Protein AF-0000000075211011 (afdb_homodimer)

Secondary structure (DSSP, 8-state):
----PPEEEEE-SSSPPPHHHHHHHHHHHHHHHHHTTB-TTT--SSEEEES-HHHHHHHHHT--B-TTSPBP-EEEHHHHHHHHHHHHHHHHHHHHHH-/----PPEEEEE-SSSPPPHHHHHHHHHHHHHHHHHTTB-TTT--SSEEEES-HHHHHHHHTT--B-TTSPBP-EEEHHHHHHHHHHHHHHHHHHHHHH-

Structure (mmCIF, N/CA/C/O backbone):
data_AF-0000000075211011-model_v1
#
loop_
_entity.id
_entity.type
_entity.pdbx_description
1 polymer Lef-6
#
loop_
_atom_site.group_PDB
_atom_site.id
_atom_site.type_symbol
_atom_site.label_atom_id
_atom_site.label_alt_id
_atom_site.label_comp_id
_atom_site.label_asym_id
_atom_site.label_entity_id
_atom_site.label_seq_id
_atom_site.pdbx_PDB_ins_code
_atom_site.Cartn_x
_atom_site.Cartn_y
_atom_site.Cartn_z
_atom_site.occupancy
_atom_site.B_iso_or_equiv
_atom_site.auth_seq_id
_atom_site.auth_comp_id
_atom_site.auth_asym_id
_atom_site.auth_atom_id
_atom_site.pdbx_PDB_model_num
ATOM 1 N N . MET A 1 1 ? 10.422 -18.203 -32.219 1 42.47 1 MET A N 1
ATOM 2 C CA . MET A 1 1 ? 10.633 -17.562 -30.938 1 42.47 1 MET A CA 1
ATOM 3 C C . MET A 1 1 ? 9.875 -18.297 -29.844 1 42.47 1 MET A C 1
ATOM 5 O O . MET A 1 1 ? 8.656 -18.469 -29.922 1 42.47 1 MET A O 1
ATOM 9 N N . SER A 1 2 ? 10.414 -19.266 -29.156 1 44.16 2 SER A N 1
ATOM 10 C CA . SER A 1 2 ? 9.766 -20.141 -28.203 1 44.16 2 SER A CA 1
ATOM 11 C C . SER A 1 2 ? 8.867 -19.359 -27.25 1 44.16 2 SER A C 1
ATOM 13 O O . SER A 1 2 ? 9.32 -18.391 -26.625 1 44.16 2 SER A O 1
ATOM 15 N N . SER A 1 3 ? 7.668 -19.25 -27.422 1 52.59 3 SER A N 1
ATOM 16 C CA . SER A 1 3 ? 6.688 -18.578 -26.578 1 52.59 3 SER A CA 1
ATOM 17 C C . SER A 1 3 ? 6.887 -18.922 -25.109 1 52.59 3 SER A C 1
ATOM 19 O O . SER A 1 3 ? 6.621 -20.047 -24.688 1 52.59 3 SER A O 1
ATOM 21 N N . LYS A 1 4 ? 7.98 -18.391 -24.453 1 66.81 4 LYS A N 1
ATOM 22 C CA . LYS A 1 4 ? 8.297 -18.781 -23.094 1 66.81 4 LYS A CA 1
ATOM 23 C C . LYS A 1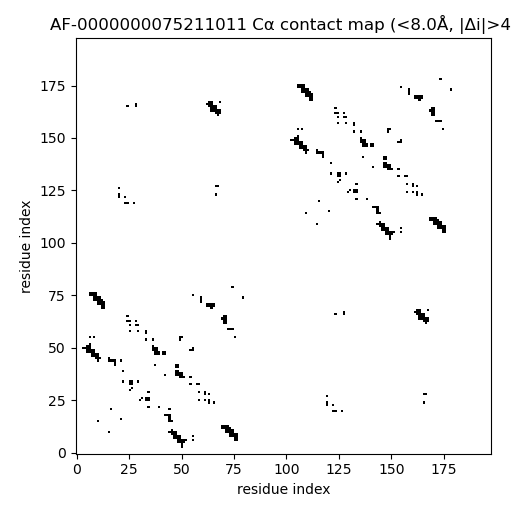 4 ? 7.055 -18.703 -22.203 1 66.81 4 LYS A C 1
ATOM 25 O O . LYS A 1 4 ? 6.34 -17.703 -22.203 1 66.81 4 LYS A O 1
ATOM 30 N N . LYS A 1 5 ? 6.609 -19.844 -21.734 1 88.31 5 LYS A N 1
ATOM 31 C CA . LYS A 1 5 ? 5.453 -20.016 -20.859 1 88.31 5 LYS A CA 1
ATOM 32 C C . LYS A 1 5 ? 5.547 -19.109 -19.641 1 88.31 5 LYS A C 1
ATOM 34 O O . LYS A 1 5 ? 6.598 -19.031 -19 1 88.31 5 LYS A O 1
ATOM 39 N N . LEU A 1 6 ? 4.566 -18.25 -19.469 1 95 6 LEU A N 1
ATOM 40 C CA . LEU A 1 6 ? 4.496 -17.375 -18.312 1 95 6 LEU A CA 1
ATOM 41 C C . LEU A 1 6 ? 4.312 -18.172 -17.031 1 95 6 LEU A C 1
ATOM 43 O O . LEU A 1 6 ? 3.684 -19.234 -17.047 1 95 6 LEU A O 1
ATOM 47 N N . VAL A 1 7 ? 4.898 -17.703 -16.016 1 96.81 7 VAL A N 1
ATOM 48 C CA . VAL A 1 7 ? 4.77 -18.312 -14.695 1 96.81 7 VAL A CA 1
ATOM 49 C C . VAL A 1 7 ? 3.553 -17.734 -13.977 1 96.81 7 VAL A C 1
ATOM 51 O O . VAL A 1 7 ? 3.361 -16.516 -13.961 1 96.81 7 VAL A O 1
ATOM 54 N N . LYS A 1 8 ? 2.787 -18.656 -13.406 1 97.31 8 LYS A N 1
ATOM 55 C CA . LYS A 1 8 ? 1.62 -18.219 -12.648 1 97.31 8 LYS A CA 1
ATOM 56 C C . LYS A 1 8 ? 1.968 -18 -11.18 1 97.31 8 LYS A C 1
ATOM 58 O O . LYS A 1 8 ? 2.516 -18.891 -10.523 1 97.31 8 LYS A O 1
ATOM 63 N N . LEU A 1 9 ? 1.666 -16.828 -10.75 1 97.75 9 LEU A N 1
ATOM 64 C CA . LEU A 1 9 ? 1.758 -16.5 -9.336 1 97.75 9 LEU A CA 1
ATOM 65 C C . LEU A 1 9 ? 0.371 -16.312 -8.734 1 97.75 9 LEU A C 1
ATOM 67 O O . LEU A 1 9 ? -0.282 -15.289 -8.977 1 97.75 9 LEU A O 1
ATOM 71 N N . HIS A 1 10 ? -0.004 -17.234 -7.941 1 97.56 10 HIS A N 1
ATOM 72 C CA . HIS A 1 10 ? -1.323 -17.188 -7.32 1 97.56 10 HIS A CA 1
ATOM 73 C C . HIS A 1 10 ? -1.335 -16.25 -6.117 1 97.56 10 HIS A C 1
ATOM 75 O O . HIS A 1 10 ? -0.438 -16.312 -5.273 1 97.56 10 HIS A O 1
ATOM 81 N N . ASN A 1 11 ? -2.305 -15.383 -6.117 1 97.5 11 ASN A N 1
ATOM 82 C CA . ASN A 1 11 ?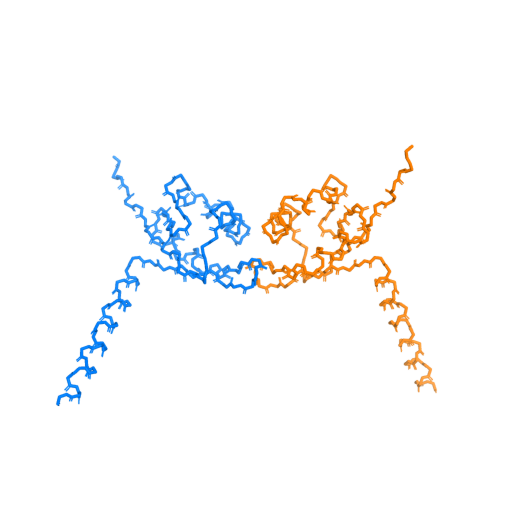 -2.514 -14.492 -4.977 1 97.5 11 ASN A CA 1
ATOM 83 C C . ASN A 1 11 ? -3.439 -15.125 -3.941 1 97.5 11 ASN A C 1
ATOM 85 O O . ASN A 1 11 ? -4.656 -15.172 -4.137 1 97.5 11 ASN A O 1
ATOM 89 N N . LEU A 1 12 ? -2.865 -15.516 -2.85 1 96.25 12 LEU A N 1
ATOM 90 C CA . LEU A 1 12 ? -3.607 -16.188 -1.791 1 96.25 12 LEU A CA 1
ATOM 91 C C . LEU A 1 12 ? -3.758 -15.289 -0.57 1 96.25 12 LEU A C 1
ATOM 93 O O . LEU A 1 12 ? -3.809 -15.773 0.562 1 96.25 12 LEU A O 1
ATOM 97 N N . SER A 1 13 ? -3.762 -14.047 -0.812 1 96.19 13 SER A N 1
ATOM 98 C CA . SER A 1 13 ? -3.859 -13.062 0.262 1 96.19 13 SER A CA 1
ATOM 99 C C . SER A 1 13 ? -5.207 -13.148 0.967 1 96.19 13 SER A C 1
ATOM 101 O O . SER A 1 13 ? -6.117 -13.844 0.505 1 96.19 13 SER A O 1
ATOM 103 N N . TYR A 1 14 ? -5.281 -12.398 2.051 1 95.25 14 TYR A N 1
ATOM 104 C CA . TYR A 1 14 ? -6.453 -12.398 2.92 1 95.25 14 TYR A CA 1
ATOM 105 C C . TYR A 1 14 ? -7.707 -12.016 2.145 1 95.25 14 TYR A C 1
ATOM 107 O O . TYR A 1 14 ? -8.789 -12.539 2.414 1 95.25 14 TYR A O 1
ATOM 115 N N . LYS A 1 15 ? -7.602 -11.125 1.229 1 95.56 15 LYS A N 1
ATOM 116 C CA . LYS A 1 15 ? -8.68 -10.758 0.318 1 95.56 15 LYS A CA 1
ATOM 117 C C . LYS A 1 15 ? -8.141 -10.422 -1.069 1 95.56 15 LYS A C 1
ATOM 119 O O . LYS A 1 15 ? -6.926 -10.359 -1.269 1 95.56 15 LYS A O 1
ATOM 124 N N . LEU A 1 16 ? -9.141 -10.344 -1.94 1 95.44 16 LEU A N 1
ATOM 125 C CA . LEU A 1 16 ? -8.758 -9.969 -3.297 1 95.44 16 LEU A CA 1
ATOM 126 C C . LEU A 1 16 ? -8.703 -8.453 -3.449 1 95.44 16 LEU A C 1
ATOM 128 O O . LEU A 1 16 ? -9.727 -7.773 -3.299 1 95.44 16 LEU A O 1
ATOM 132 N N . TYR A 1 17 ? -7.543 -7.98 -3.764 1 97.94 17 TYR A N 1
ATOM 133 C CA . TYR A 1 17 ? -7.332 -6.555 -3.98 1 97.94 17 TYR A CA 1
ATOM 134 C C . TYR A 1 17 ? -7.402 -6.211 -5.465 1 97.94 17 TYR A C 1
ATOM 136 O O . TYR A 1 17 ? -7.137 -7.062 -6.316 1 97.94 17 TYR A O 1
ATOM 144 N N . PRO A 1 18 ? -7.832 -4.961 -5.781 1 98.38 18 PRO A N 1
ATOM 145 C CA . PRO A 1 18 ? -7.793 -4.574 -7.191 1 98.38 18 PRO A CA 1
ATOM 146 C C . PRO A 1 18 ? -6.41 -4.754 -7.816 1 98.38 18 PRO A C 1
ATOM 148 O O . PRO A 1 18 ? -5.398 -4.484 -7.168 1 98.38 18 PRO A O 1
ATOM 151 N N . LEU A 1 19 ? -6.434 -5.125 -9.055 1 98.75 19 LEU A N 1
ATOM 152 C CA . LEU A 1 19 ? -5.176 -5.414 -9.734 1 98.75 19 LEU A CA 1
ATOM 153 C C . LEU A 1 19 ? -4.297 -4.172 -9.805 1 98.75 19 LEU A C 1
ATOM 155 O O . LEU A 1 19 ? -3.074 -4.262 -9.672 1 98.75 19 LEU A O 1
ATOM 159 N N . TRP A 1 20 ? -4.914 -2.996 -10.016 1 98.56 20 TRP A N 1
ATOM 160 C CA . TRP A 1 20 ? -4.141 -1.767 -10.133 1 98.56 20 TRP A CA 1
ATOM 161 C C . TRP A 1 20 ? -3.373 -1.475 -8.852 1 98.56 20 TRP A C 1
ATOM 163 O O . TRP A 1 20 ? -2.256 -0.955 -8.891 1 98.56 20 TRP A O 1
ATOM 173 N N . LEU A 1 21 ? -3.992 -1.786 -7.723 1 98.81 21 LEU A N 1
ATOM 174 C CA . LEU A 1 21 ? -3.312 -1.573 -6.449 1 98.81 21 LEU A CA 1
ATOM 175 C C . LEU A 1 21 ? -2.092 -2.479 -6.324 1 98.81 21 LEU A C 1
ATOM 177 O O . LEU A 1 21 ? -0.997 -2.01 -6.004 1 98.81 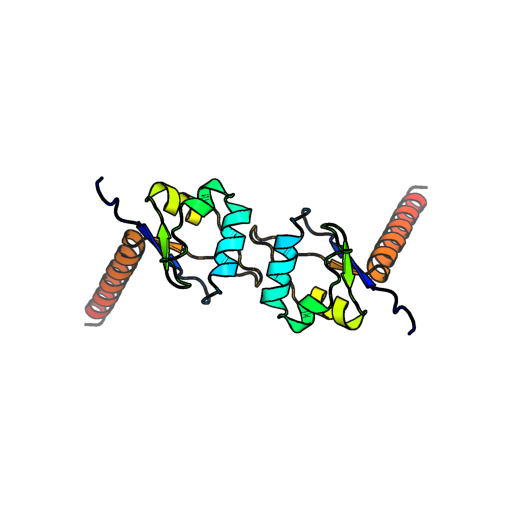21 LEU A O 1
ATOM 181 N N . THR A 1 22 ? -2.277 -3.742 -6.59 1 98.81 22 THR A N 1
ATOM 182 C CA . THR A 1 22 ? -1.163 -4.684 -6.547 1 98.81 22 THR A CA 1
ATOM 183 C C . THR A 1 22 ? -0.04 -4.23 -7.477 1 98.81 22 THR A C 1
ATOM 185 O O . THR A 1 22 ? 1.136 -4.289 -7.109 1 98.81 22 THR A O 1
ATOM 188 N N . LYS A 1 23 ? -0.411 -3.762 -8.656 1 98.88 23 LYS A N 1
ATOM 189 C CA . LYS A 1 23 ? 0.574 -3.256 -9.609 1 98.88 23 LYS A CA 1
ATOM 190 C C . LYS A 1 23 ? 1.368 -2.096 -9.016 1 98.88 23 LYS A C 1
ATOM 192 O O . LYS A 1 23 ? 2.598 -2.074 -9.094 1 98.88 23 LYS A O 1
ATOM 197 N N . ASP A 1 24 ? 0.709 -1.19 -8.438 1 98.75 24 ASP A N 1
ATOM 198 C CA . ASP A 1 24 ? 1.358 -0.014 -7.863 1 98.75 24 ASP A CA 1
ATOM 199 C C . ASP A 1 24 ? 2.295 -0.403 -6.723 1 98.75 24 ASP A C 1
ATOM 201 O O . ASP A 1 24 ? 3.373 0.176 -6.574 1 98.75 24 ASP A O 1
ATOM 205 N N . LEU A 1 25 ? 1.867 -1.365 -5.941 1 98.81 25 LEU A N 1
ATOM 206 C CA . LEU A 1 25 ? 2.697 -1.815 -4.832 1 98.81 25 LEU A CA 1
ATOM 207 C C . LEU A 1 25 ? 3.932 -2.553 -5.336 1 98.81 25 LEU A C 1
ATOM 209 O O . LEU A 1 25 ? 5.035 -2.348 -4.828 1 98.81 25 LEU A O 1
ATOM 213 N N . VAL A 1 26 ? 3.791 -3.369 -6.363 1 98.88 26 VAL A N 1
ATOM 214 C CA . VAL A 1 26 ? 4.922 -4.043 -6.992 1 98.88 26 VAL A CA 1
ATOM 215 C C . VAL A 1 26 ? 5.863 -3.012 -7.609 1 98.88 26 VAL A C 1
ATOM 217 O O . VAL A 1 26 ? 7.086 -3.131 -7.496 1 98.88 26 VAL A O 1
ATOM 220 N N . LEU A 1 27 ? 5.285 -2.043 -8.25 1 98.88 27 LEU A N 1
ATOM 221 C CA . LEU A 1 27 ? 6.078 -0.979 -8.859 1 98.88 27 LEU A CA 1
ATOM 222 C C . LEU A 1 27 ? 6.93 -0.267 -7.812 1 98.88 27 LEU A C 1
ATOM 224 O O . LEU A 1 27 ? 8.125 -0.056 -8.023 1 98.88 27 LEU A O 1
ATOM 228 N N . TYR A 1 28 ? 6.371 0.048 -6.719 1 98.81 28 TYR A N 1
ATOM 229 C CA . TYR A 1 28 ? 7.094 0.769 -5.68 1 98.81 28 TYR A CA 1
ATOM 230 C C . TYR A 1 28 ? 8.156 -0.119 -5.039 1 98.81 28 TYR A C 1
ATOM 232 O O . TYR A 1 28 ? 9.312 0.292 -4.891 1 98.81 28 TYR A O 1
ATOM 240 N N . MET A 1 29 ? 7.746 -1.345 -4.656 1 98.81 29 MET A N 1
ATOM 241 C CA . MET A 1 29 ? 8.617 -2.23 -3.885 1 98.81 29 MET A CA 1
ATOM 242 C C . MET A 1 29 ? 9.711 -2.818 -4.766 1 98.81 29 MET A C 1
ATOM 244 O O . MET A 1 29 ? 10.844 -3.012 -4.312 1 98.81 29 MET A O 1
ATOM 248 N N . GLY A 1 30 ? 9.383 -3.098 -6.02 1 98.75 30 GLY A N 1
ATOM 249 C CA . GLY A 1 30 ? 10.281 -3.861 -6.871 1 98.75 30 GLY A CA 1
ATOM 250 C C . GLY A 1 30 ? 10.906 -3.029 -7.973 1 98.75 30 GLY A C 1
ATOM 251 O O . GLY A 1 30 ? 11.844 -3.477 -8.641 1 98.75 30 GLY A O 1
ATOM 252 N N . GLY A 1 31 ? 10.289 -1.83 -8.242 1 98.56 31 GLY A N 1
ATOM 253 C CA . GLY A 1 31 ? 10.773 -0.981 -9.312 1 98.56 31 GLY A CA 1
ATOM 254 C C . GLY A 1 31 ? 10.164 -1.307 -10.656 1 98.56 31 GLY A C 1
ATOM 255 O O . GLY A 1 31 ? 9.484 -2.324 -10.805 1 98.56 31 GLY A O 1
ATOM 256 N N . VAL A 1 32 ? 10.453 -0.416 -11.578 1 98.62 32 VAL A N 1
ATOM 257 C CA . VAL A 1 32 ? 9.859 -0.486 -12.914 1 98.62 32 VAL A CA 1
ATOM 258 C C . VAL A 1 32 ? 10.32 -1.764 -13.617 1 98.62 32 VAL A C 1
ATOM 260 O O . VAL A 1 32 ? 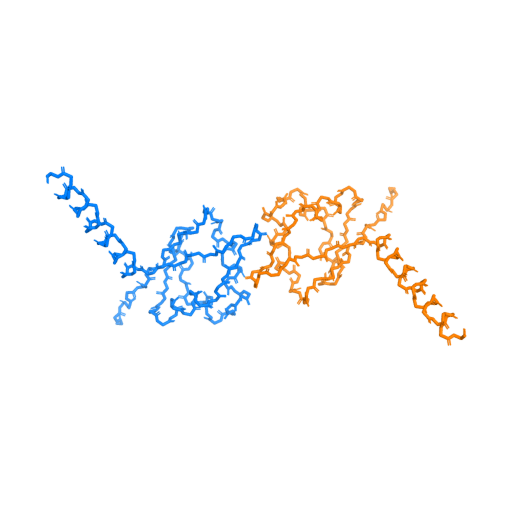9.523 -2.438 -14.273 1 98.62 32 VAL A O 1
ATOM 263 N N . LYS A 1 33 ? 11.555 -2.158 -13.477 1 98.62 33 LYS A N 1
ATOM 264 C CA . LYS A 1 33 ? 12.109 -3.311 -14.18 1 98.62 33 LYS A CA 1
ATOM 265 C C . LYS A 1 33 ? 11.391 -4.598 -13.773 1 98.62 33 LYS A C 1
ATOM 267 O O . LYS A 1 33 ? 10.992 -5.387 -14.633 1 98.62 33 LYS A O 1
ATOM 272 N N . LEU A 1 34 ? 11.219 -4.758 -12.523 1 98.81 34 LEU A N 1
ATOM 273 C CA . LEU A 1 34 ? 10.523 -5.953 -12.055 1 98.81 34 LEU A CA 1
ATOM 274 C C . LEU A 1 34 ? 9.039 -5.887 -12.391 1 98.81 34 LEU A C 1
ATOM 276 O O . LEU A 1 34 ? 8.445 -6.895 -12.789 1 98.81 34 LEU A O 1
ATOM 280 N N . CYS A 1 35 ? 8.445 -4.77 -12.25 1 98.88 35 CYS A N 1
ATOM 281 C CA . CYS A 1 35 ? 7.031 -4.574 -12.562 1 98.88 35 CYS A CA 1
ATOM 282 C C . CYS A 1 35 ? 6.738 -4.934 -14.016 1 98.88 35 CYS A C 1
ATOM 284 O O . CYS A 1 35 ? 5.691 -5.512 -14.312 1 98.88 35 CYS A O 1
ATOM 286 N N . ASP A 1 36 ? 7.672 -4.699 -14.82 1 98.75 36 ASP A N 1
ATOM 287 C CA . ASP A 1 36 ? 7.496 -4.93 -16.25 1 98.75 36 ASP A CA 1
ATOM 288 C C . ASP A 1 36 ? 7.59 -6.418 -16.578 1 98.75 36 ASP A C 1
ATOM 290 O O . ASP A 1 36 ? 7.293 -6.828 -17.703 1 98.75 36 ASP A O 1
ATOM 294 N N . LYS A 1 37 ? 8.023 -7.184 -15.672 1 98.69 37 LYS A N 1
ATOM 295 C CA . LYS A 1 37 ? 8.117 -8.625 -15.883 1 98.69 37 LYS A CA 1
ATOM 296 C C . LYS A 1 37 ? 6.762 -9.305 -15.672 1 98.69 37 LYS A C 1
ATOM 298 O O . LYS A 1 37 ? 6.625 -10.508 -15.906 1 98.69 37 LYS A O 1
ATOM 303 N N . VAL A 1 38 ? 5.82 -8.555 -15.297 1 98.75 38 VAL A N 1
ATOM 304 C CA . VAL A 1 38 ? 4.465 -9.07 -15.141 1 98.75 38 VAL A CA 1
ATOM 305 C C . VAL A 1 38 ? 3.621 -8.688 -16.359 1 98.75 38 VAL A C 1
ATOM 307 O O . VAL A 1 38 ? 3.637 -7.531 -16.781 1 98.75 38 VAL A O 1
ATOM 310 N N . ASP A 1 39 ? 2.967 -9.633 -16.906 1 98.69 39 ASP A N 1
ATOM 311 C CA . ASP A 1 39 ? 1.975 -9.344 -17.938 1 98.69 39 ASP A CA 1
ATOM 312 C C . ASP A 1 39 ? 0.654 -8.891 -17.312 1 98.69 39 ASP A C 1
ATOM 314 O O . ASP A 1 39 ? -0.234 -9.703 -17.062 1 98.69 39 ASP A O 1
ATOM 318 N N . TRP A 1 40 ? 0.498 -7.66 -17.234 1 98.62 40 TRP A N 1
ATOM 319 C CA . TRP A 1 40 ? -0.641 -7.102 -16.5 1 98.62 40 TRP A CA 1
ATOM 320 C C . TRP A 1 40 ? -1.921 -7.234 -17.328 1 98.62 40 TRP A C 1
ATOM 322 O O . TRP A 1 40 ? -3.023 -7.145 -16.781 1 98.62 40 TRP A O 1
ATOM 332 N N . HIS A 1 41 ? -1.811 -7.391 -18.547 1 98.38 41 HIS A N 1
ATOM 333 C CA . HIS A 1 41 ? -2.992 -7.566 -19.391 1 98.38 41 HIS A CA 1
ATOM 334 C C . HIS A 1 41 ? -3.613 -8.945 -19.172 1 98.38 41 HIS A C 1
ATOM 336 O O . HIS A 1 41 ? -4.836 -9.094 -19.25 1 98.38 41 HIS A O 1
ATOM 342 N N . LYS A 1 42 ? -2.783 -9.844 -18.891 1 98.06 42 LYS A N 1
ATOM 343 C CA . LYS A 1 42 ? -3.248 -11.219 -18.688 1 98.06 42 LYS A CA 1
ATOM 344 C C . LYS A 1 42 ? -3.57 -11.477 -17.219 1 98.06 42 LYS A C 1
ATOM 346 O O . LYS A 1 42 ? -4.34 -12.391 -16.906 1 98.06 42 LYS A O 1
ATOM 351 N N . SER A 1 43 ? -2.98 -10.688 -16.406 1 98.56 43 SER A N 1
ATOM 352 C CA . SER A 1 43 ? -3.094 -10.922 -14.969 1 98.56 43 SER A CA 1
ATOM 353 C C . SER A 1 43 ? -4.453 -10.477 -14.445 1 98.56 43 SER A C 1
ATOM 355 O O . SER A 1 43 ? -5.129 -9.656 -15.07 1 98.56 43 SER A O 1
ATOM 357 N N . THR A 1 44 ? -4.84 -11.133 -13.328 1 98.38 44 THR A N 1
ATOM 358 C CA . THR A 1 44 ? -6.043 -10.805 -12.57 1 98.38 44 THR A CA 1
ATOM 359 C C . THR A 1 44 ? -5.711 -10.602 -11.094 1 98.38 44 THR A C 1
ATOM 361 O O . THR A 1 44 ? -4.555 -10.711 -10.695 1 98.38 44 THR A O 1
ATOM 364 N N . ARG A 1 45 ? -6.727 -10.242 -10.336 1 97.88 45 ARG A N 1
ATOM 365 C CA . ARG A 1 45 ? -6.543 -10.094 -8.891 1 97.88 45 ARG A CA 1
ATOM 366 C C . ARG A 1 45 ? -6.137 -11.414 -8.258 1 97.88 45 ARG A C 1
ATOM 368 O O . ARG A 1 45 ? -5.477 -11.43 -7.215 1 97.88 45 ARG A O 1
ATOM 375 N N . ARG A 1 46 ? -6.383 -12.539 -8.875 1 97.62 46 ARG A N 1
ATOM 376 C CA . ARG A 1 46 ? -6.184 -13.867 -8.297 1 97.62 46 ARG A CA 1
ATOM 377 C C . ARG A 1 46 ? -4.852 -14.461 -8.734 1 97.62 46 ARG A C 1
ATOM 379 O O . ARG A 1 46 ? -4.305 -15.336 -8.062 1 97.62 46 ARG A O 1
ATOM 386 N N . CYS A 1 47 ? -4.434 -13.953 -9.906 1 98.19 47 CYS A N 1
ATOM 387 C CA . CYS A 1 47 ? -3.258 -14.602 -10.477 1 98.19 47 CYS A CA 1
ATOM 388 C C . CYS A 1 47 ? -2.453 -13.617 -11.32 1 98.19 47 CYS A C 1
ATOM 390 O O . CYS A 1 47 ? -2.99 -13 -12.242 1 98.19 47 CYS A O 1
ATOM 392 N N . LEU A 1 48 ? -1.218 -13.484 -10.992 1 98.56 48 LEU A N 1
ATOM 393 C CA . LEU A 1 48 ? -0.28 -12.734 -11.82 1 98.56 48 LEU A CA 1
ATOM 394 C C . LEU A 1 48 ? 0.44 -13.656 -12.797 1 98.56 48 LEU A C 1
ATOM 396 O O . LEU A 1 48 ? 0.786 -14.789 -12.445 1 98.56 48 LEU A O 1
ATOM 400 N N . TYR A 1 49 ? 0.678 -13.219 -13.961 1 98.56 49 TYR A N 1
ATOM 401 C CA . TYR A 1 49 ? 1.468 -13.914 -14.969 1 98.56 49 TYR A CA 1
ATOM 402 C C . TYR A 1 49 ? 2.828 -13.25 -15.156 1 98.56 49 TYR A C 1
ATOM 404 O O . TYR A 1 49 ? 2.912 -12.109 -15.609 1 98.56 49 TYR A O 1
ATOM 412 N N . VAL A 1 50 ? 3.836 -14.008 -14.891 1 98.62 50 VAL A N 1
ATOM 413 C CA . VAL A 1 50 ? 5.18 -13.453 -14.773 1 98.62 50 VAL A CA 1
ATOM 414 C C . VAL A 1 50 ? 6.105 -14.117 -15.789 1 98.62 50 VAL A C 1
ATOM 416 O O . VAL A 1 50 ? 5.949 -15.305 -16.094 1 98.62 50 VAL A O 1
ATOM 419 N N . LYS A 1 51 ? 7.031 -13.43 -16.234 1 97.94 51 LYS A N 1
ATOM 420 C CA . LYS A 1 51 ? 7.852 -13.82 -17.375 1 97.94 51 LYS A CA 1
ATOM 421 C C . LYS A 1 51 ? 8.711 -15.039 -17.047 1 97.94 51 LYS A C 1
ATOM 423 O O . LYS A 1 51 ? 9.023 -15.844 -17.922 1 97.94 51 LYS A O 1
ATOM 428 N N . SER A 1 52 ? 9.203 -15.148 -15.812 1 97.06 52 SER A N 1
ATOM 429 C CA . SER A 1 52 ? 10.078 -16.266 -15.438 1 97.06 52 SER A CA 1
ATOM 430 C C . SER A 1 52 ? 9.906 -16.625 -13.969 1 97.06 52 SER A C 1
ATOM 432 O O . SER A 1 52 ? 9.359 -15.844 -13.188 1 97.06 52 SER A O 1
ATOM 434 N N . MET A 1 53 ? 10.445 -17.797 -13.648 1 96.12 53 MET A N 1
ATOM 435 C CA . MET A 1 53 ? 10.43 -18.25 -12.258 1 96.12 53 MET A CA 1
ATOM 436 C C . MET A 1 53 ? 11.281 -17.328 -11.383 1 96.12 53 MET A C 1
ATOM 438 O O . MET A 1 53 ? 10.914 -17.047 -10.242 1 96.12 53 MET A O 1
ATOM 442 N N . ALA A 1 54 ? 12.367 -16.891 -11.914 1 97.38 54 ALA A N 1
ATOM 443 C CA . ALA A 1 54 ? 13.234 -15.977 -11.172 1 97.38 54 ALA A CA 1
ATOM 444 C C . ALA A 1 54 ? 12.508 -14.672 -10.836 1 97.38 54 ALA A C 1
ATOM 446 O O . ALA A 1 54 ? 12.617 -14.164 -9.719 1 97.38 54 ALA A O 1
ATOM 447 N N . ASP A 1 55 ? 11.812 -14.133 -11.797 1 98.12 55 ASP A N 1
ATOM 448 C CA . ASP A 1 55 ? 11.047 -12.914 -11.57 1 98.12 55 ASP A CA 1
ATOM 449 C C . ASP A 1 55 ? 9.922 -13.148 -10.562 1 98.12 55 ASP A C 1
ATOM 451 O O . ASP A 1 55 ? 9.656 -12.297 -9.711 1 98.12 55 ASP A O 1
ATOM 455 N N . ALA A 1 56 ? 9.289 -14.266 -10.656 1 98.25 56 ALA A N 1
ATOM 456 C CA . ALA A 1 56 ? 8.234 -14.617 -9.711 1 98.25 56 ALA A CA 1
ATOM 457 C C . ALA A 1 56 ? 8.766 -14.648 -8.281 1 98.25 56 ALA A C 1
ATOM 459 O O . ALA A 1 56 ? 8.148 -14.102 -7.367 1 98.25 56 ALA A O 1
ATOM 460 N N . GLU A 1 57 ? 9.867 -15.273 -8.141 1 97.69 57 GLU A N 1
ATOM 461 C CA . GLU A 1 57 ? 10.484 -15.367 -6.816 1 97.69 57 GLU A CA 1
ATOM 462 C C . GLU A 1 57 ? 10.844 -13.984 -6.281 1 97.69 57 GLU A C 1
ATOM 464 O O . GLU A 1 57 ? 10.688 -13.711 -5.09 1 97.69 57 GLU A O 1
ATOM 469 N N . LYS A 1 58 ? 11.328 -13.156 -7.121 1 98.56 58 LYS A N 1
ATOM 470 C CA . LYS A 1 58 ? 11.641 -11.789 -6.707 1 98.56 58 LYS A CA 1
ATOM 471 C C . LYS A 1 58 ? 10.391 -11.07 -6.203 1 98.56 58 LYS A C 1
ATOM 473 O O . LYS A 1 58 ? 10.453 -10.32 -5.227 1 98.56 58 LYS A O 1
ATOM 478 N N . ILE A 1 59 ? 9.281 -11.258 -6.887 1 98.75 59 ILE A N 1
ATOM 479 C CA . ILE A 1 59 ? 8.031 -10.617 -6.473 1 98.75 59 ILE A CA 1
ATOM 480 C C . ILE A 1 59 ? 7.613 -11.148 -5.105 1 98.75 59 ILE A C 1
ATOM 482 O O . ILE A 1 59 ? 7.195 -10.383 -4.238 1 98.75 59 ILE A O 1
ATOM 486 N N . ILE A 1 60 ? 7.734 -12.438 -4.895 1 98.38 60 ILE A N 1
ATOM 487 C CA . ILE A 1 60 ? 7.406 -13.047 -3.609 1 98.38 60 ILE A CA 1
ATOM 488 C C . ILE A 1 60 ? 8.289 -12.453 -2.516 1 98.38 60 ILE A C 1
ATOM 490 O O . ILE A 1 60 ? 7.801 -12.117 -1.432 1 98.38 60 ILE A O 1
ATOM 494 N N . ASP A 1 61 ? 9.492 -12.219 -2.852 1 98.44 61 ASP A N 1
ATOM 495 C CA . ASP A 1 61 ? 10.492 -11.773 -1.884 1 98.44 61 ASP A CA 1
ATOM 496 C C . ASP A 1 61 ? 10.305 -10.297 -1.542 1 98.44 61 ASP A C 1
ATOM 498 O O . ASP A 1 61 ? 10.938 -9.789 -0.616 1 98.44 61 ASP A O 1
ATOM 502 N N . LEU A 1 62 ? 9.461 -9.641 -2.312 1 98.62 62 LEU A N 1
ATOM 503 C CA . LEU A 1 62 ? 9.211 -8.242 -1.995 1 98.62 62 LEU A CA 1
ATOM 504 C C . LEU A 1 62 ? 8.539 -8.102 -0.63 1 98.62 62 LEU A C 1
ATOM 506 O O . LEU A 1 62 ? 8.609 -7.043 -0.003 1 98.62 62 LEU A O 1
ATOM 510 N N . ASN A 1 63 ? 7.781 -9.133 -0.224 1 98.38 63 ASN A N 1
ATOM 511 C CA . ASN A 1 63 ? 7.059 -9.102 1.042 1 98.38 63 ASN A CA 1
ATOM 512 C C . ASN A 1 63 ? 6.148 -7.879 1.137 1 98.38 63 ASN A C 1
ATOM 514 O O . ASN A 1 63 ? 6.211 -7.125 2.111 1 98.38 63 ASN A O 1
ATOM 518 N N . ILE A 1 64 ? 5.305 -7.75 0.193 1 98.69 64 ILE A N 1
ATOM 519 C CA . ILE A 1 64 ? 4.426 -6.594 0.061 1 98.69 64 ILE A CA 1
ATOM 520 C C . ILE A 1 64 ? 3.342 -6.645 1.135 1 98.69 64 ILE A C 1
ATOM 522 O O . ILE A 1 64 ? 2.754 -7.699 1.383 1 98.69 64 ILE A O 1
ATOM 526 N N . THR A 1 65 ? 3.109 -5.504 1.744 1 98.75 65 THR A N 1
ATOM 527 C CA . THR A 1 65 ? 1.961 -5.309 2.623 1 98.75 65 THR A CA 1
ATOM 528 C C . THR A 1 65 ? 0.907 -4.434 1.952 1 98.75 65 THR A C 1
ATOM 530 O O . THR A 1 65 ? 1.229 -3.381 1.397 1 98.75 65 THR A O 1
ATOM 533 N N . TYR A 1 66 ? -0.304 -4.891 1.953 1 98.69 66 TYR A N 1
ATOM 534 C CA . TYR A 1 66 ? -1.398 -4.055 1.467 1 98.69 66 TYR A CA 1
ATOM 535 C C . TYR A 1 66 ? -1.737 -2.961 2.471 1 98.69 66 TYR A C 1
ATOM 537 O O . TYR A 1 66 ? -1.36 -3.043 3.641 1 98.69 66 TYR A O 1
ATOM 545 N N . PRO A 1 67 ? -2.459 -1.97 2.018 1 98.56 67 PRO A N 1
ATOM 546 C CA . PRO A 1 67 ? -2.586 -0.779 2.861 1 98.56 67 PRO A CA 1
ATOM 547 C C . PRO A 1 67 ? -3.443 -1.022 4.098 1 98.56 67 PRO A C 1
ATOM 549 O O . PRO A 1 67 ? -3.436 -0.213 5.031 1 98.56 67 PRO A O 1
ATOM 552 N N . ASP A 1 68 ? -4.172 -2.057 4.094 1 98.25 68 ASP A N 1
ATOM 553 C CA . ASP A 1 68 ? -4.965 -2.379 5.277 1 98.25 68 ASP A CA 1
ATOM 554 C C . ASP A 1 68 ? -4.164 -3.236 6.254 1 98.25 68 ASP A C 1
ATOM 556 O O . ASP A 1 68 ? -4.695 -3.674 7.281 1 98.25 68 ASP A O 1
ATOM 560 N N . GLY A 1 69 ? -2.92 -3.518 5.938 1 98 69 GLY A N 1
ATOM 561 C CA . GLY A 1 69 ? -2.023 -4.121 6.914 1 98 69 GLY A CA 1
ATOM 562 C C . GLY A 1 69 ? -1.767 -5.594 6.656 1 98 69 GLY A C 1
ATOM 563 O O . GLY A 1 69 ? -0.899 -6.199 7.289 1 98 69 GLY A O 1
ATOM 564 N N . TYR A 1 70 ? -2.469 -6.16 5.766 1 97.94 70 TYR A N 1
ATOM 565 C CA . TYR A 1 70 ? -2.27 -7.574 5.477 1 97.94 70 TYR A CA 1
ATOM 566 C C . TYR A 1 70 ? -1.174 -7.77 4.434 1 97.94 70 TYR A C 1
ATOM 568 O O . TYR A 1 70 ? -1.09 -7.016 3.465 1 97.94 70 TYR A O 1
ATOM 576 N N . MET A 1 71 ? -0.458 -8.789 4.594 1 98 71 MET A N 1
ATOM 577 C CA . MET A 1 71 ? 0.62 -9.102 3.66 1 98 71 MET A CA 1
ATOM 578 C C . MET A 1 71 ? 0.077 -9.797 2.412 1 98 71 MET A C 1
ATOM 580 O O . MET A 1 71 ? -0.861 -10.586 2.496 1 98 71 MET A O 1
ATOM 584 N N . ALA A 1 72 ? 0.691 -9.461 1.313 1 98.38 72 ALA A N 1
ATOM 585 C CA . ALA A 1 72 ? 0.428 -10.219 0.092 1 98.38 72 ALA A CA 1
ATOM 586 C C . ALA A 1 72 ? 1.02 -11.617 0.176 1 98.38 72 ALA A C 1
ATOM 588 O O . ALA A 1 72 ? 2.174 -11.789 0.575 1 98.38 72 ALA A O 1
ATOM 589 N N . ILE A 1 73 ? 0.256 -12.578 -0.182 1 98.06 73 ILE A N 1
ATOM 590 C CA . ILE A 1 73 ? 0.71 -13.961 -0.212 1 98.06 73 ILE A CA 1
ATOM 591 C C . ILE A 1 73 ? 0.644 -14.5 -1.642 1 98.06 73 ILE A C 1
ATOM 593 O O . ILE A 1 73 ? -0.439 -14.805 -2.145 1 98.06 73 ILE A O 1
ATOM 597 N N . PHE A 1 74 ? 1.755 -14.57 -2.225 1 97.94 74 PHE A N 1
ATOM 598 C CA . PHE A 1 74 ? 1.876 -15.109 -3.574 1 97.94 74 PHE A CA 1
ATOM 599 C C . PHE A 1 74 ? 2.539 -16.484 -3.555 1 97.94 74 PHE A C 1
ATOM 601 O O . PHE A 1 74 ? 3.504 -16.703 -2.818 1 97.94 74 PHE A O 1
ATOM 608 N N . LYS A 1 75 ? 2.025 -17.328 -4.336 1 97.19 75 LYS A N 1
ATOM 609 C CA . LYS A 1 75 ? 2.598 -18.672 -4.461 1 97.19 75 LYS A CA 1
ATOM 610 C C . LYS A 1 75 ? 2.627 -19.125 -5.922 1 97.19 75 LYS A C 1
ATOM 612 O O . LYS A 1 75 ? 1.683 -18.875 -6.672 1 97.19 75 LYS A O 1
ATOM 617 N N . THR A 1 76 ? 3.584 -19.812 -6.242 1 96.19 76 THR A N 1
ATOM 618 C CA . THR A 1 76 ? 3.672 -20.391 -7.582 1 96.19 76 THR A CA 1
ATOM 619 C C . THR A 1 76 ? 2.791 -21.625 -7.707 1 96.19 76 THR A C 1
ATOM 621 O O . THR A 1 76 ? 2.336 -22.172 -6.699 1 96.19 76 THR A O 1
ATOM 624 N N . ASP A 1 77 ? 2.631 -22.047 -8.93 1 91.12 77 ASP A N 1
ATOM 625 C CA . ASP A 1 77 ? 1.884 -23.266 -9.188 1 91.12 77 ASP A CA 1
ATOM 626 C C . ASP A 1 77 ? 2.488 -24.453 -8.438 1 91.12 77 ASP A C 1
ATOM 628 O O . ASP A 1 77 ? 1.762 -25.25 -7.84 1 91.12 77 ASP A O 1
ATOM 632 N N . GLU A 1 78 ? 3.713 -24.531 -8.555 1 87.88 78 GLU A N 1
ATOM 633 C CA . GLU A 1 78 ? 4.418 -25.641 -7.922 1 87.88 78 GLU A CA 1
ATOM 634 C C . GLU A 1 78 ? 4.172 -25.656 -6.414 1 87.88 78 GLU A C 1
ATOM 636 O O . GLU A 1 78 ? 3.924 -26.719 -5.836 1 87.88 78 GLU A O 1
ATOM 641 N N . THR A 1 79 ? 4.172 -24.562 -5.816 1 89.75 79 THR A N 1
ATOM 642 C CA . THR A 1 79 ? 3.98 -24.453 -4.375 1 89.75 79 THR A CA 1
ATOM 643 C C . THR A 1 79 ? 2.537 -24.781 -4 1 89.75 79 THR A C 1
ATOM 645 O O . THR A 1 79 ? 2.289 -25.469 -3 1 89.75 79 THR A O 1
ATOM 648 N N . VAL A 1 80 ? 1.663 -24.312 -4.793 1 89.69 80 VAL A N 1
ATOM 649 C CA . VAL A 1 80 ? 0.248 -24.562 -4.531 1 89.69 80 VAL A CA 1
ATOM 650 C C . VAL A 1 80 ? -0.048 -26.047 -4.633 1 89.69 80 VAL A C 1
ATOM 652 O O . VAL A 1 80 ? -0.743 -26.609 -3.783 1 89.69 80 VAL A O 1
ATOM 655 N N . GLN A 1 81 ? 0.515 -26.641 -5.625 1 89.25 81 GLN A N 1
ATOM 656 C CA . GLN A 1 81 ? 0.32 -28.062 -5.797 1 89.25 81 GLN A CA 1
ATOM 657 C C . GLN A 1 81 ? 0.892 -28.844 -4.617 1 89.25 81 GLN A C 1
ATOM 659 O O . GLN A 1 81 ? 0.27 -29.797 -4.129 1 89.25 81 GLN A O 1
ATOM 664 N N . HIS A 1 82 ? 2.012 -28.453 -4.176 1 89.06 82 HIS A N 1
ATOM 665 C CA . HIS A 1 82 ? 2.629 -29.125 -3.033 1 89.06 82 HIS A CA 1
ATOM 666 C C . HIS A 1 82 ? 1.761 -28.984 -1.786 1 89.06 82 HIS A C 1
ATOM 668 O O . H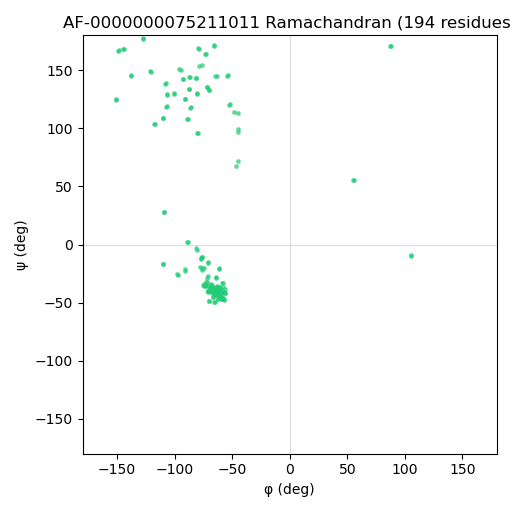IS A 1 82 ? 1.617 -29.938 -1.02 1 89.06 82 HIS A O 1
ATOM 674 N N . ILE A 1 83 ? 1.149 -27.875 -1.612 1 87.81 83 ILE A N 1
ATOM 675 C CA . ILE A 1 83 ? 0.277 -27.625 -0.471 1 87.81 83 ILE A CA 1
ATOM 676 C C . ILE A 1 83 ? -0.966 -28.5 -0.566 1 87.81 83 ILE A C 1
ATOM 678 O O . ILE A 1 83 ? -1.376 -29.109 0.421 1 87.81 83 ILE A O 1
ATOM 682 N N . MET A 1 84 ? -1.461 -28.609 -1.666 1 89 84 MET A N 1
ATOM 683 C CA . MET A 1 84 ? -2.654 -29.422 -1.881 1 89 84 MET A CA 1
ATOM 684 C C . MET A 1 84 ? -2.352 -30.906 -1.652 1 89 84 MET A C 1
ATOM 686 O O . MET A 1 84 ? -3.145 -31.609 -1.032 1 89 84 MET A O 1
ATOM 690 N N . ASP A 1 85 ? -1.211 -31.359 -2.119 1 89.69 85 ASP A N 1
ATOM 691 C CA . ASP A 1 85 ? -0.806 -32.75 -1.948 1 89.69 85 ASP A CA 1
ATOM 692 C C . ASP A 1 85 ? -0.603 -33.094 -0.473 1 89.69 85 ASP A C 1
ATOM 694 O O . ASP A 1 85 ? -1.006 -34.156 -0.015 1 89.69 85 ASP A O 1
ATOM 698 N N . GLU A 1 86 ? -0.035 -32.125 0.201 1 86.88 86 GLU A N 1
ATOM 699 C CA . GLU A 1 86 ? 0.206 -32.344 1.626 1 86.88 86 GLU A CA 1
ATOM 700 C C . GLU A 1 86 ? -1.104 -32.375 2.408 1 86.88 86 GLU A C 1
ATOM 702 O O . GLU A 1 86 ? -1.267 -33.188 3.318 1 86.88 86 GLU A O 1
ATOM 707 N N . GLU A 1 87 ? -1.957 -31.531 2.027 1 86.19 87 GLU A N 1
ATOM 708 C CA . GLU A 1 87 ? -3.262 -31.5 2.68 1 86.19 87 GLU A CA 1
ATOM 709 C C . GLU A 1 87 ? -4.027 -32.781 2.432 1 86.19 87 GLU A C 1
ATOM 711 O O . GLU A 1 87 ? -4.66 -33.344 3.344 1 86.19 87 GLU A O 1
ATOM 716 N N . GLU A 1 88 ? -3.947 -33.219 1.258 1 86.56 88 GLU A N 1
ATOM 717 C CA . GLU A 1 88 ? -4.602 -34.469 0.918 1 86.56 88 GLU A CA 1
ATOM 718 C C . GLU A 1 88 ? -3.996 -35.625 1.695 1 86.56 88 GLU A C 1
ATOM 720 O O . GLU A 1 88 ? -4.719 -36.5 2.201 1 86.56 88 GLU A O 1
ATOM 725 N N . ARG A 1 89 ? -2.754 -35.625 1.804 1 87.88 89 ARG A N 1
ATOM 726 C CA . ARG A 1 89 ? -2.07 -36.688 2.555 1 87.88 89 ARG A CA 1
ATOM 727 C C . ARG A 1 89 ? -2.453 -36.625 4.031 1 87.88 89 ARG A C 1
ATOM 729 O O . ARG A 1 89 ? -2.672 -37.688 4.652 1 87.88 89 ARG A O 1
ATOM 736 N N . PHE A 1 90 ? -2.553 -35.5 4.504 1 86.81 90 PHE A N 1
ATOM 737 C CA . PHE A 1 90 ? -2.906 -35.312 5.906 1 86.81 90 PHE A CA 1
ATOM 738 C C . PHE A 1 90 ? -4.336 -35.781 6.168 1 86.81 90 PHE A C 1
ATOM 740 O O . PHE A 1 90 ? -4.602 -36.469 7.164 1 86.81 90 PHE A O 1
ATOM 747 N N . GLN A 1 91 ? -5.172 -35.406 5.305 1 85.88 91 GLN A N 1
ATOM 748 C CA . GLN A 1 91 ? -6.566 -35.812 5.441 1 85.88 91 GLN A CA 1
ATOM 749 C C . GLN A 1 91 ? -6.711 -37.312 5.344 1 85.88 91 GLN A C 1
ATOM 751 O O . GLN A 1 91 ? -7.488 -37.938 6.082 1 85.88 91 GLN A O 1
ATOM 756 N N . GLN A 1 92 ? -5.953 -37.906 4.559 1 87.06 92 GLN A N 1
ATOM 757 C CA . GLN A 1 92 ? -5.973 -39.375 4.41 1 87.06 92 GLN A CA 1
ATOM 758 C C . GLN A 1 92 ? -5.438 -40.062 5.66 1 87.06 92 GLN A C 1
ATOM 760 O O . GLN A 1 92 ? -5.984 -41.094 6.098 1 87.06 92 GLN A O 1
ATOM 765 N N . GLN A 1 93 ? -4.445 -39.438 6.207 1 82.75 93 GLN A N 1
ATOM 766 C CA . GLN A 1 93 ? -3.863 -40 7.422 1 82.75 93 GLN A CA 1
ATOM 767 C C . GLN A 1 93 ? -4.836 -39.906 8.594 1 82.75 93 GLN A C 1
ATOM 769 O O . GLN A 1 93 ? -4.941 -40.844 9.398 1 82.75 93 GLN A O 1
ATOM 774 N N . LEU A 1 94 ? -5.574 -38.875 8.648 1 83.94 94 LEU A N 1
ATOM 775 C CA . LEU A 1 94 ? -6.574 -38.719 9.695 1 83.94 94 LEU A CA 1
ATOM 776 C C . LEU A 1 94 ? -7.707 -39.719 9.539 1 83.94 94 LEU A C 1
ATOM 778 O O . LEU A 1 94 ? -8.258 -40.188 10.531 1 83.94 94 LEU A O 1
ATOM 782 N N . THR A 1 95 ? -8.016 -40.031 8.375 1 82.81 95 THR A N 1
ATOM 783 C CA . THR A 1 95 ? -9.078 -40.969 8.086 1 82.81 95 THR A CA 1
ATOM 784 C C . THR A 1 95 ? -8.633 -42.406 8.438 1 82.81 95 THR A C 1
ATOM 786 O O . THR A 1 95 ? -9.43 -43.188 8.945 1 82.81 95 THR A O 1
ATOM 789 N N . TRP A 1 96 ? -7.348 -42.656 8.211 1 80 96 TRP A N 1
ATOM 790 C CA . TRP A 1 96 ? -6.867 -44 8.508 1 80 96 TRP A CA 1
ATOM 791 C C . TRP A 1 96 ? -6.73 -44.219 10.008 1 80 96 TRP A C 1
ATOM 793 O O . TRP A 1 96 ? -7.008 -45.312 10.516 1 80 96 TRP A O 1
ATOM 803 N N . ASP A 1 97 ? -6.359 -43.156 10.711 1 73.62 97 ASP A N 1
ATOM 804 C CA . ASP A 1 97 ? -6.195 -43.312 12.148 1 73.62 97 ASP A CA 1
ATOM 805 C C . ASP A 1 97 ? -7.547 -43.469 12.852 1 73.62 97 ASP A C 1
ATOM 807 O O . ASP A 1 97 ? -7.621 -43.969 13.969 1 73.62 97 ASP A O 1
ATOM 811 N N . ASP A 1 98 ? -8.555 -42.906 12.305 1 68 98 ASP A N 1
ATOM 812 C CA . ASP A 1 98 ? -9.883 -43.031 12.906 1 68 98 ASP A CA 1
ATOM 813 C C . ASP A 1 98 ? -10.477 -44.438 12.664 1 68 98 ASP A C 1
ATOM 815 O O . ASP A 1 98 ? -11.43 -44.812 13.336 1 68 98 ASP A O 1
ATOM 819 N N . ASP A 1 99 ? -9.992 -45.156 11.703 1 54.94 99 ASP A N 1
ATOM 820 C CA . ASP A 1 99 ? -10.484 -46.5 11.641 1 54.94 99 ASP A CA 1
ATOM 821 C C . ASP A 1 99 ? -9.719 -47.406 12.602 1 54.94 99 ASP A C 1
ATOM 823 O O . ASP A 1 99 ? -8.492 -47.375 12.656 1 54.94 99 ASP A O 1
ATOM 827 N N . MET B 1 1 ? -16.656 33.938 -2.279 1 43.12 1 MET B N 1
ATOM 828 C CA . MET B 1 1 ? -16.531 32.531 -1.915 1 43.12 1 MET B CA 1
ATOM 829 C C . MET B 1 1 ? -15.359 32.312 -0.955 1 43.12 1 MET B C 1
ATOM 831 O O . MET B 1 1 ? -14.234 32.719 -1.248 1 43.12 1 MET B O 1
ATOM 835 N N . SER B 1 2 ? -15.547 32.344 0.327 1 44.12 2 SER B N 1
ATOM 836 C CA . SER B 1 2 ? -14.508 32.312 1.354 1 44.12 2 SER B CA 1
ATOM 837 C C . SER B 1 2 ? -13.461 31.25 1.045 1 44.12 2 SER B C 1
ATOM 839 O O . SER B 1 2 ? -13.797 30.078 0.824 1 44.12 2 SER B O 1
ATOM 841 N N . SER B 1 3 ? -12.398 31.516 0.527 1 53 3 SER B N 1
ATOM 842 C CA . SER B 1 3 ? -11.273 30.656 0.203 1 53 3 SER B CA 1
ATOM 843 C C . SER B 1 3 ? -10.922 29.75 1.377 1 53 3 SER B C 1
ATOM 845 O O . SER B 1 3 ? -10.391 30.203 2.387 1 53 3 SER B O 1
ATOM 847 N N . LYS B 1 4 ? -11.891 28.75 1.707 1 65.25 4 LYS B N 1
ATOM 848 C CA . LYS B 1 4 ? -11.719 27.906 2.891 1 65.25 4 LYS B CA 1
ATOM 849 C C . LYS B 1 4 ? -10.289 27.391 2.986 1 65.25 4 LYS B C 1
ATOM 851 O O . LYS B 1 4 ? -9.758 26.828 2.02 1 65.25 4 LYS B O 1
ATOM 856 N N . LYS B 1 5 ? -9.555 27.828 3.98 1 88.5 5 LYS B N 1
ATOM 857 C CA . LYS B 1 5 ? -8.172 27.453 4.27 1 88.5 5 LYS B CA 1
ATOM 858 C C . LYS B 1 5 ? -8.023 25.922 4.332 1 88.5 5 LYS B C 1
ATOM 860 O O . LYS B 1 5 ? -8.828 25.25 4.961 1 88.5 5 LYS B O 1
ATOM 865 N N . LEU B 1 6 ? -7.188 25.406 3.475 1 95.12 6 LEU B N 1
ATOM 866 C CA . LEU B 1 6 ? -6.895 23.969 3.475 1 95.12 6 LEU B CA 1
ATOM 867 C C . LEU B 1 6 ? -6.227 23.547 4.781 1 95.12 6 LEU B C 1
ATOM 869 O O . LEU B 1 6 ? -5.496 24.344 5.387 1 95.12 6 LEU B O 1
ATOM 873 N N . VAL B 1 7 ? -6.543 22.391 5.199 1 97 7 VAL B N 1
ATOM 874 C CA . VAL B 1 7 ? -5.938 21.812 6.395 1 97 7 VAL B CA 1
ATOM 875 C C . VAL B 1 7 ? -4.656 21.078 6.012 1 97 7 VAL B C 1
ATOM 877 O O . VAL B 1 7 ? -4.637 20.312 5.047 1 97 7 VAL B O 1
ATOM 880 N N . LYS B 1 8 ? -3.635 21.344 6.816 1 97.44 8 LYS B N 1
ATOM 881 C CA . LYS B 1 8 ? -2.365 20.672 6.586 1 97.44 8 LYS B CA 1
ATOM 882 C C . LYS B 1 8 ? -2.283 19.375 7.387 1 97.44 8 LYS B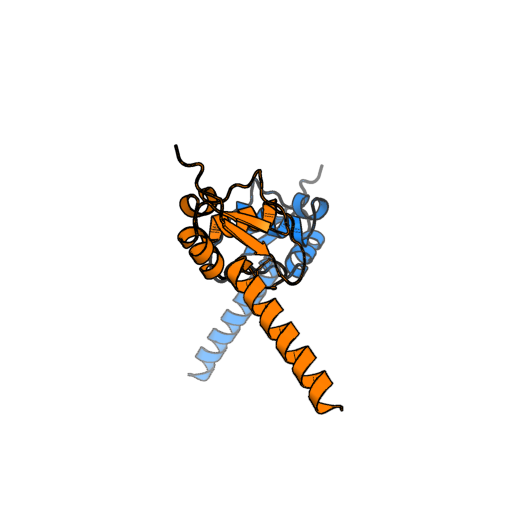 C 1
ATOM 884 O O . LYS B 1 8 ? -2.473 19.375 8.609 1 97.44 8 LYS B O 1
ATOM 889 N N . LEU B 1 9 ? -2.031 18.344 6.672 1 97.75 9 LEU B N 1
ATOM 890 C CA . LEU B 1 9 ? -1.741 17.047 7.277 1 97.75 9 LEU B CA 1
ATOM 891 C C . LEU B 1 9 ? -0.279 16.672 7.074 1 97.75 9 LEU B C 1
ATOM 893 O O . LEU B 1 9 ? 0.121 16.297 5.969 1 97.75 9 LEU B O 1
ATOM 897 N N . HIS B 1 10 ? 0.439 16.719 8.133 1 97.62 10 HIS B N 1
ATOM 898 C CA . HIS B 1 10 ? 1.864 16.406 8.07 1 97.62 10 HIS B CA 1
ATOM 899 C C . HIS B 1 10 ? 2.107 14.906 8.07 1 97.62 10 HIS B C 1
ATOM 901 O O . HIS B 1 10 ? 1.521 14.18 8.875 1 97.62 10 HIS B O 1
ATOM 907 N N . ASN B 1 11 ? 2.896 14.484 7.125 1 97.5 11 ASN B N 1
ATOM 908 C CA . ASN B 1 11 ? 3.309 13.086 7.059 1 97.5 11 ASN B CA 1
ATOM 909 C C . ASN B 1 11 ? 4.578 12.836 7.871 1 97.5 11 ASN B C 1
ATOM 911 O O . ASN B 1 11 ? 5.676 13.203 7.441 1 97.5 11 ASN B O 1
ATOM 915 N N . LEU B 1 12 ? 4.418 12.172 8.977 1 96.19 12 LEU B N 1
ATOM 916 C CA . LEU B 1 12 ? 5.523 11.906 9.883 1 96.19 12 LEU B CA 1
ATOM 917 C C . LEU B 1 12 ? 5.898 10.43 9.867 1 96.19 12 LEU B C 1
ATOM 919 O O . LEU B 1 12 ? 6.344 9.883 10.883 1 96.19 12 LEU B O 1
ATOM 923 N N . SER B 1 13 ? 5.66 9.82 8.789 1 96.38 13 SER B N 1
ATOM 924 C CA . SER B 1 13 ? 5.926 8.391 8.633 1 96.38 13 SER B CA 1
ATOM 925 C C . SER B 1 13 ? 7.418 8.102 8.703 1 96.38 13 SER B C 1
ATOM 927 O O . SER B 1 13 ? 8.242 9.016 8.695 1 96.38 13 SER B O 1
ATOM 929 N N . TYR B 1 14 ? 7.707 6.805 8.758 1 95.38 14 TYR B N 1
ATOM 930 C CA . TYR B 1 14 ? 9.07 6.309 8.898 1 95.38 14 TYR B CA 1
ATOM 931 C C . TYR B 1 14 ? 9.969 6.844 7.793 1 95.38 14 TYR B C 1
ATOM 933 O O . TYR B 1 14 ? 11.141 7.133 8.023 1 95.38 14 TYR B O 1
ATOM 941 N N . LYS B 1 15 ? 9.469 6.949 6.605 1 95.81 15 LYS B N 1
ATOM 942 C CA . LYS B 1 15 ? 10.156 7.566 5.473 1 95.81 15 LYS B CA 1
ATOM 943 C C . LYS B 1 15 ? 9.172 8.312 4.578 1 95.81 15 LYS B C 1
ATOM 945 O O . LYS B 1 15 ? 7.957 8.234 4.777 1 95.81 15 LYS B O 1
ATOM 950 N N . LEU B 1 16 ? 9.836 9.07 3.713 1 95.5 16 LEU B N 1
ATOM 951 C CA . LEU B 1 16 ? 9 9.789 2.756 1 95.5 16 LEU B CA 1
ATOM 952 C C . LEU B 1 16 ? 8.711 8.93 1.533 1 95.5 16 LEU B C 1
ATOM 954 O O . LEU B 1 16 ? 9.625 8.547 0.802 1 95.5 16 LEU B O 1
ATOM 958 N N . TYR B 1 17 ? 7.457 8.664 1.356 1 97.88 17 TYR B N 1
ATOM 959 C CA . TYR B 1 17 ? 7 7.879 0.214 1 97.88 17 TYR B CA 1
ATOM 960 C C . TYR B 1 17 ? 6.574 8.789 -0.934 1 97.88 17 TYR B C 1
ATOM 962 O O . TYR B 1 17 ? 6.184 9.938 -0.713 1 97.88 17 TYR B O 1
ATOM 970 N N . PRO B 1 18 ? 6.715 8.305 -2.195 1 98.38 18 PRO B N 1
ATOM 971 C CA . PRO B 1 18 ? 6.211 9.117 -3.301 1 98.38 18 PRO B CA 1
ATOM 972 C C . PRO B 1 18 ? 4.742 9.508 -3.121 1 98.38 18 PRO B C 1
ATOM 974 O O . PRO B 1 18 ? 3.941 8.703 -2.645 1 98.38 18 PRO B O 1
ATOM 977 N N . LEU B 1 19 ? 4.445 10.672 -3.576 1 98.75 19 LEU B N 1
ATOM 978 C CA . LEU B 1 19 ? 3.098 11.195 -3.383 1 98.75 19 LEU B CA 1
ATOM 979 C C . LEU B 1 19 ? 2.07 10.328 -4.102 1 98.75 19 LEU B C 1
ATOM 981 O O . LEU B 1 19 ? 0.968 10.109 -3.594 1 98.75 19 LEU B O 1
ATOM 985 N N . TRP B 1 20 ? 2.424 9.828 -5.301 1 98.56 20 TRP B N 1
ATOM 986 C CA . TRP B 1 20 ? 1.482 9.023 -6.07 1 98.56 20 TRP B CA 1
ATOM 987 C C . TRP B 1 20 ? 1.101 7.758 -5.312 1 98.56 20 TRP B C 1
ATOM 989 O O . TRP B 1 20 ? -0.04 7.297 -5.395 1 98.56 20 TRP B O 1
ATOM 999 N N . LEU B 1 21 ? 2.061 7.191 -4.594 1 98.81 21 LEU B N 1
ATOM 1000 C CA . LEU B 1 21 ? 1.77 5.996 -3.807 1 98.81 21 LEU B CA 1
ATOM 1001 C C . LEU B 1 21 ? 0.784 6.309 -2.688 1 98.81 21 LEU B C 1
ATOM 1003 O O . LEU B 1 21 ? -0.221 5.613 -2.525 1 98.81 21 LEU B O 1
ATOM 1007 N N . THR B 1 22 ? 1.063 7.34 -1.943 1 98.81 22 THR B N 1
ATOM 1008 C CA . THR B 1 22 ? 0.159 7.754 -0.876 1 98.81 22 THR B CA 1
ATOM 1009 C C . THR B 1 22 ? -1.243 8.008 -1.423 1 98.81 22 THR B C 1
ATOM 1011 O O . THR B 1 22 ? -2.234 7.602 -0.813 1 98.81 22 THR B O 1
ATOM 1014 N N . LYS B 1 23 ? -1.307 8.656 -2.578 1 98.88 23 LYS B N 1
ATOM 1015 C CA . LYS B 1 23 ? -2.594 8.906 -3.221 1 98.88 23 LYS B CA 1
ATOM 1016 C C . LYS B 1 23 ? -3.33 7.605 -3.51 1 98.88 23 LYS B C 1
ATOM 1018 O O . LYS B 1 23 ? -4.516 7.473 -3.205 1 98.88 23 LYS B O 1
ATOM 1023 N N . ASP B 1 24 ? -2.666 6.68 -4.055 1 98.75 24 ASP B N 1
ATOM 1024 C CA . ASP B 1 24 ? -3.275 5.402 -4.414 1 98.75 24 ASP B CA 1
ATOM 1025 C C . ASP B 1 24 ? -3.76 4.656 -3.172 1 98.75 24 ASP B C 1
ATOM 1027 O O . ASP B 1 24 ? -4.812 4.02 -3.195 1 98.75 24 ASP B O 1
ATOM 1031 N N . LEU B 1 25 ? -2.984 4.75 -2.117 1 98.81 25 LEU B N 1
ATOM 1032 C CA . LEU B 1 25 ? -3.371 4.082 -0.878 1 98.81 25 LEU B CA 1
ATOM 1033 C C . LEU B 1 25 ? -4.582 4.758 -0.251 1 98.81 25 LEU B C 1
ATOM 1035 O O . LEU B 1 25 ? -5.504 4.086 0.218 1 98.81 25 LEU B O 1
ATOM 1039 N N . VAL B 1 26 ? -4.637 6.086 -0.277 1 98.88 26 VAL B N 1
ATOM 1040 C CA . VAL B 1 26 ? -5.797 6.832 0.203 1 98.88 26 VAL B CA 1
ATOM 1041 C C . VAL B 1 26 ? -7.016 6.5 -0.655 1 98.88 26 VAL B C 1
ATOM 1043 O O . VAL B 1 26 ? -8.117 6.316 -0.133 1 98.88 26 VAL B O 1
ATOM 1046 N N . LEU B 1 27 ? -6.805 6.438 -1.938 1 98.88 27 LEU B N 1
ATOM 1047 C CA . LEU B 1 27 ? -7.883 6.105 -2.861 1 98.88 27 LEU B CA 1
ATOM 1048 C C . LEU B 1 27 ? -8.477 4.738 -2.531 1 98.88 27 LEU B C 1
ATOM 1050 O O . LEU B 1 27 ? -9.703 4.59 -2.455 1 98.88 27 LEU B O 1
ATOM 1054 N N . TYR B 1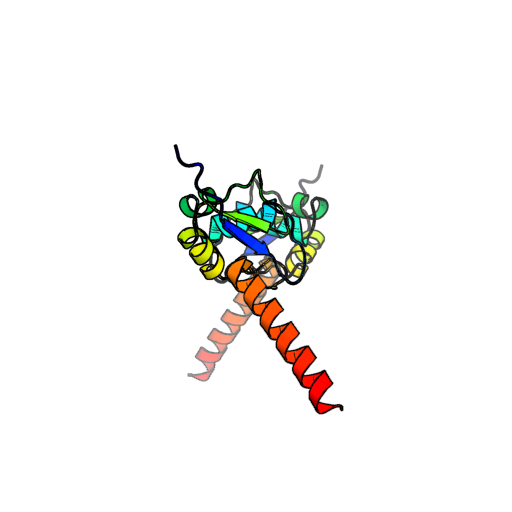 28 ? -7.672 3.791 -2.285 1 98.81 28 TYR B N 1
ATOM 1055 C CA . TYR B 1 28 ? -8.148 2.443 -1.997 1 98.81 28 TYR B CA 1
ATOM 1056 C C . TYR B 1 28 ? -8.836 2.387 -0.637 1 98.81 28 TYR B C 1
ATOM 1058 O O . TYR B 1 28 ? -9.93 1.844 -0.512 1 98.81 28 TYR B O 1
ATOM 1066 N N . MET B 1 29 ? -8.164 2.943 0.392 1 98.81 29 MET B N 1
ATOM 1067 C CA . MET B 1 29 ? -8.617 2.812 1.772 1 98.81 29 MET B CA 1
ATOM 1068 C C . MET B 1 29 ? -9.836 3.697 2.027 1 98.81 29 MET B C 1
ATOM 1070 O O . MET B 1 29 ? -10.734 3.318 2.777 1 98.81 29 MET B O 1
ATOM 1074 N N . GLY B 1 30 ? -9.852 4.875 1.395 1 98.75 30 GLY B N 1
ATOM 1075 C CA . GLY B 1 30 ? -10.844 5.875 1.737 1 98.75 30 GLY B CA 1
ATOM 1076 C C . GLY B 1 30 ? -11.883 6.086 0.65 1 98.75 30 GLY B C 1
ATOM 1077 O O . GLY B 1 30 ? -12.906 6.742 0.874 1 98.75 30 GLY B O 1
ATOM 1078 N N . GLY B 1 31 ? -11.547 5.598 -0.601 1 98.62 31 GLY B N 1
ATOM 1079 C CA . GLY B 1 31 ? -12.445 5.789 -1.725 1 98.62 31 GLY B CA 1
ATOM 1080 C C . GLY B 1 31 ? -12.227 7.102 -2.451 1 98.62 31 GLY B C 1
ATOM 1081 O O . GLY B 1 31 ? -11.477 7.961 -1.976 1 98.62 31 GLY B O 1
ATOM 1082 N N . VAL B 1 32 ? -12.906 7.18 -3.572 1 98.62 32 VAL B N 1
ATOM 1083 C CA . VAL B 1 32 ? -12.734 8.312 -4.477 1 98.62 32 VAL B CA 1
ATOM 1084 C C . VAL B 1 32 ? -13.195 9.594 -3.787 1 98.62 32 VAL B C 1
ATOM 1086 O O . VAL B 1 32 ? -12.539 10.633 -3.896 1 98.62 32 VAL B O 1
ATOM 1089 N N . LYS B 1 33 ? -14.266 9.562 -3.045 1 98.62 33 LYS B N 1
ATOM 1090 C CA . LYS B 1 33 ? -14.836 10.758 -2.42 1 98.62 33 LYS B CA 1
ATOM 1091 C C . LYS B 1 33 ? -13.852 11.383 -1.432 1 98.62 33 LYS B C 1
ATOM 1093 O O . LYS B 1 33 ? -13.617 12.594 -1.46 1 98.62 33 LYS B O 1
ATOM 1098 N N . LEU B 1 34 ? -13.289 10.57 -0.614 1 98.81 34 LEU B N 1
ATOM 1099 C CA . LEU B 1 34 ? -12.328 11.078 0.358 1 98.81 34 LEU B CA 1
ATOM 1100 C C . LEU B 1 34 ? -11.039 11.5 -0.329 1 98.81 34 LEU B C 1
ATOM 1102 O O . LEU B 1 34 ? -10.453 12.523 0.021 1 98.81 34 LEU B O 1
ATOM 1106 N N . CYS B 1 35 ? -10.602 10.758 -1.277 1 98.88 35 CYS B N 1
ATOM 1107 C CA . CYS B 1 35 ? -9.383 11.062 -2.023 1 98.88 35 CYS B CA 1
ATOM 1108 C C . CYS B 1 35 ? -9.484 12.43 -2.691 1 98.88 35 CYS B C 1
ATOM 1110 O O . CYS B 1 35 ? -8.508 13.172 -2.744 1 98.88 35 CYS B O 1
ATOM 1112 N N . ASP B 1 36 ? -10.641 12.766 -3.068 1 98.75 36 ASP B N 1
ATOM 1113 C CA . ASP B 1 36 ? -10.867 14.016 -3.783 1 98.75 36 ASP B CA 1
ATOM 1114 C C . ASP B 1 36 ? -10.836 15.211 -2.828 1 98.75 36 ASP B C 1
ATOM 1116 O O . ASP B 1 36 ? -10.836 16.359 -3.266 1 98.75 36 ASP B O 1
ATOM 1120 N N . LYS B 1 37 ? -10.867 14.953 -1.583 1 98.69 37 LYS B N 1
ATOM 1121 C CA . LYS B 1 37 ? -10.812 16.016 -0.594 1 98.69 37 LYS B CA 1
ATOM 1122 C C . LYS B 1 37 ? -9.383 16.5 -0.367 1 98.69 37 LYS B C 1
ATOM 1124 O O . LYS B 1 37 ? -9.148 17.469 0.353 1 98.69 37 LYS B O 1
ATOM 1129 N N . VAL B 1 38 ? -8.484 15.859 -0.989 1 98.75 38 VAL B N 1
ATOM 1130 C CA . VAL B 1 38 ? -7.082 16.266 -0.916 1 98.75 38 VAL B CA 1
ATOM 1131 C C . VAL B 1 38 ? -6.703 17.047 -2.17 1 98.75 38 VAL B C 1
ATOM 1133 O O . VAL B 1 38 ? -7.016 16.641 -3.287 1 98.75 38 VAL B O 1
ATOM 1136 N N . ASP B 1 39 ? -6.121 18.172 -1.973 1 98.69 39 ASP B N 1
ATOM 1137 C CA . ASP B 1 39 ? -5.527 18.906 -3.088 1 98.69 39 ASP B CA 1
ATOM 1138 C C . ASP B 1 39 ? -4.16 18.328 -3.457 1 98.69 39 ASP B C 1
ATOM 1140 O O . ASP B 1 39 ? -3.135 18.797 -2.955 1 98.69 39 ASP B O 1
ATOM 1144 N N . TRP B 1 40 ? -4.164 17.5 -4.395 1 98.62 40 TRP B N 1
ATOM 1145 C CA . TRP B 1 40 ? -2.953 16.75 -4.73 1 98.62 40 TRP B CA 1
ATOM 1146 C C . TRP B 1 40 ? -1.966 17.641 -5.488 1 98.62 40 TRP B C 1
ATOM 1148 O O . TRP B 1 40 ? -0.772 17.344 -5.551 1 98.62 40 TRP B O 1
ATOM 1158 N N . HIS B 1 41 ? -2.406 18.641 -6.062 1 98.38 41 HIS B N 1
ATOM 1159 C CA . HIS B 1 41 ? -1.512 19.547 -6.77 1 98.38 41 HIS B CA 1
ATOM 1160 C C . HIS B 1 41 ? -0.674 20.375 -5.789 1 98.38 41 HIS B C 1
ATOM 1162 O O . HIS B 1 41 ? 0.485 20.688 -6.07 1 98.38 41 HIS B O 1
ATOM 1168 N N . LYS B 1 42 ? -1.254 20.641 -4.695 1 98.12 42 LYS B N 1
ATOM 1169 C CA . LYS B 1 42 ? -0.567 21.438 -3.684 1 98.12 42 LYS B CA 1
ATOM 1170 C C . LYS B 1 42 ? 0.214 20.547 -2.719 1 98.12 42 LYS B C 1
ATOM 1172 O O . LYS B 1 42 ? 1.151 21 -2.064 1 98.12 42 LYS B O 1
ATOM 1177 N N . SER B 1 43 ? -0.193 19.312 -2.672 1 98.56 43 SER B N 1
ATOM 1178 C CA . SER B 1 43 ? 0.373 18.406 -1.686 1 98.56 43 SER B CA 1
ATOM 1179 C C . SER B 1 43 ? 1.75 17.906 -2.115 1 98.56 43 SER B C 1
ATOM 1181 O O . SER B 1 43 ? 2.09 17.953 -3.299 1 98.56 43 SER B O 1
ATOM 1183 N N . THR B 1 44 ? 2.545 17.547 -1.074 1 98.38 44 THR B N 1
ATOM 1184 C CA . THR B 1 44 ? 3.857 16.922 -1.234 1 98.38 44 THR B CA 1
ATOM 1185 C C . THR B 1 44 ? 3.953 15.641 -0.422 1 98.38 44 THR B C 1
ATOM 1187 O O . THR B 1 44 ? 2.994 15.242 0.245 1 98.38 44 THR B O 1
ATOM 1190 N N . ARG B 1 45 ? 5.09 14.969 -0.535 1 97.94 45 ARG B N 1
ATOM 1191 C CA . ARG B 1 45 ? 5.324 13.766 0.258 1 97.94 45 ARG B CA 1
ATOM 1192 C C . ARG B 1 45 ? 5.312 14.078 1.75 1 97.94 45 ARG B C 1
ATOM 1194 O O . ARG B 1 45 ? 5 13.219 2.572 1 97.94 45 ARG B O 1
ATOM 1201 N N . ARG B 1 46 ? 5.516 15.312 2.158 1 97.69 46 ARG B N 1
ATOM 1202 C CA . ARG B 1 46 ? 5.684 15.703 3.555 1 97.69 46 ARG B CA 1
ATOM 1203 C C . ARG B 1 46 ? 4.375 16.219 4.141 1 97.69 46 ARG B C 1
ATOM 1205 O O . ARG B 1 46 ? 4.184 16.203 5.359 1 97.69 46 ARG B O 1
ATOM 1212 N N . CYS B 1 47 ? 3.561 16.719 3.186 1 98.19 47 CYS B N 1
ATOM 1213 C CA . CYS B 1 47 ? 2.367 17.391 3.68 1 98.19 47 CYS B CA 1
ATOM 1214 C C . CYS B 1 47 ? 1.221 17.281 2.682 1 98.19 47 CYS B C 1
ATOM 1216 O O . CYS B 1 47 ? 1.369 17.641 1.515 1 98.19 47 CYS B O 1
ATOM 1218 N N . LEU B 1 48 ? 0.135 16.781 3.148 1 98.56 48 LEU B N 1
ATOM 1219 C CA . LEU B 1 48 ? -1.102 16.797 2.377 1 98.56 48 LEU B CA 1
ATOM 1220 C C . LEU B 1 48 ? -1.94 18.031 2.715 1 98.56 48 LEU B C 1
ATOM 1222 O O . LEU B 1 48 ? -2.01 18.438 3.877 1 98.56 48 LEU B O 1
ATOM 1226 N N . TYR B 1 49 ? -2.57 18.578 1.755 1 98.56 49 TYR B N 1
ATOM 1227 C CA . TYR B 1 49 ? -3.518 19.672 1.926 1 98.56 49 TYR B CA 1
ATOM 1228 C C . TYR B 1 49 ? -4.949 19.188 1.727 1 98.56 49 TYR B C 1
ATOM 1230 O O . TYR B 1 49 ? -5.328 18.797 0.622 1 98.56 49 TYR B O 1
ATOM 1238 N N . VAL B 1 50 ? -5.703 19.328 2.766 1 98.62 50 VAL B N 1
ATOM 1239 C CA . VAL B 1 50 ? -7.02 18.688 2.816 1 98.62 50 VAL B CA 1
ATOM 1240 C C . VAL B 1 50 ? -8.094 19.75 2.99 1 98.62 50 VAL B C 1
ATOM 1242 O O . VAL B 1 50 ? -7.875 20.766 3.654 1 98.62 50 VAL B O 1
ATOM 1245 N N . LYS B 1 51 ? -9.195 19.531 2.482 1 98 51 LYS B N 1
ATOM 1246 C CA . LYS B 1 51 ? -10.258 20.531 2.35 1 98 51 LYS B CA 1
ATOM 1247 C C . LYS B 1 51 ? -10.797 20.938 3.717 1 98 51 LYS B C 1
ATOM 1249 O O . LYS B 1 51 ? -11.227 22.078 3.9 1 98 51 LYS B O 1
ATOM 1254 N N . SER B 1 52 ? -10.898 20.016 4.676 1 97.12 52 SER B N 1
ATOM 1255 C CA . SER B 1 52 ? -11.445 20.328 5.988 1 97.12 52 SER B CA 1
ATOM 1256 C C . SER B 1 52 ? -10.797 19.469 7.078 1 97.12 52 SER B C 1
ATOM 1258 O O . SER B 1 52 ? -10.164 18.453 6.785 1 97.12 52 SER B O 1
ATOM 1260 N N . MET B 1 53 ? -11.062 19.906 8.305 1 96.19 53 MET B N 1
ATOM 1261 C CA . MET B 1 53 ? -10.562 19.156 9.453 1 96.19 53 MET B CA 1
ATOM 1262 C C . MET B 1 53 ? -11.234 17.781 9.531 1 96.19 53 MET B C 1
ATOM 1264 O O . MET B 1 53 ? -10.586 16.797 9.875 1 96.19 53 MET B O 1
ATOM 1268 N N . ALA B 1 54 ? -12.477 17.734 9.203 1 97.44 54 ALA B N 1
ATOM 1269 C CA . ALA B 1 54 ? -13.203 16.469 9.219 1 97.44 54 ALA B CA 1
ATOM 1270 C C . ALA B 1 54 ? -12.609 15.492 8.219 1 97.44 54 ALA B C 1
ATOM 1272 O O . ALA B 1 54 ? -12.445 14.305 8.523 1 97.44 54 ALA B O 1
ATOM 1273 N N . ASP B 1 55 ? -12.32 15.969 7.043 1 98.12 55 ASP B N 1
ATOM 1274 C CA . ASP B 1 55 ? -11.703 15.125 6.027 1 98.12 55 ASP B CA 1
ATOM 1275 C C . ASP B 1 55 ? -10.305 14.672 6.461 1 98.12 55 ASP B C 1
ATOM 1277 O O . ASP B 1 55 ? -9.922 13.523 6.234 1 98.12 55 ASP B O 1
ATOM 1281 N N . ALA B 1 56 ? -9.562 15.547 7.055 1 98.25 56 ALA B N 1
ATOM 1282 C CA . ALA B 1 56 ? -8.242 15.211 7.562 1 98.25 56 ALA B CA 1
ATOM 1283 C C . ALA B 1 56 ? -8.312 14.078 8.586 1 98.25 56 ALA B C 1
ATOM 1285 O O . ALA B 1 56 ? -7.531 13.133 8.523 1 98.25 56 ALA B O 1
ATOM 1286 N N . GLU B 1 57 ? -9.227 14.219 9.461 1 97.69 57 GLU B N 1
ATOM 1287 C CA . GLU B 1 57 ? -9.398 13.195 10.484 1 97.69 57 GLU B CA 1
ATOM 1288 C C . GLU B 1 57 ? -9.773 11.852 9.867 1 97.69 57 GLU B C 1
ATOM 1290 O O . GLU B 1 57 ? -9.305 10.805 10.312 1 97.69 57 GLU B O 1
ATOM 1295 N N . LYS B 1 58 ? -10.594 11.883 8.898 1 98.56 58 LYS B N 1
ATOM 1296 C CA . LYS B 1 58 ? -10.961 10.648 8.203 1 98.56 58 LYS B CA 1
ATOM 1297 C C . LYS B 1 58 ? -9.734 9.984 7.586 1 98.56 58 LYS B C 1
ATOM 1299 O O . LYS B 1 58 ? -9.609 8.758 7.605 1 98.56 58 LYS B O 1
ATOM 1304 N N . ILE B 1 59 ? -8.867 10.766 7 1 98.75 59 ILE B N 1
ATOM 1305 C CA . ILE B 1 59 ? -7.652 10.227 6.395 1 98.75 59 ILE B CA 1
ATOM 1306 C C . ILE B 1 59 ? -6.777 9.594 7.473 1 98.75 59 ILE B C 1
ATOM 1308 O O . ILE B 1 59 ? -6.23 8.5 7.277 1 98.75 59 ILE B O 1
ATOM 1312 N N . ILE B 1 60 ? -6.645 10.258 8.602 1 98.31 60 ILE B N 1
ATOM 1313 C CA . ILE B 1 60 ? -5.867 9.727 9.711 1 98.31 60 ILE B CA 1
ATOM 1314 C C . ILE B 1 60 ? -6.457 8.391 10.164 1 98.31 60 ILE B C 1
ATOM 1316 O O . ILE B 1 60 ? -5.723 7.434 10.406 1 98.31 60 ILE B O 1
ATOM 1320 N N . ASP B 1 61 ? -7.734 8.32 10.148 1 98.44 61 ASP B N 1
ATOM 1321 C CA . ASP B 1 61 ? -8.453 7.164 10.68 1 98.44 61 ASP B CA 1
ATOM 1322 C C . ASP B 1 61 ? -8.383 5.984 9.719 1 98.44 61 ASP B C 1
ATOM 1324 O O . ASP B 1 61 ? -8.781 4.867 10.062 1 98.44 61 ASP B O 1
ATOM 1328 N N . LEU B 1 62 ? -7.906 6.266 8.523 1 98.62 62 LEU B N 1
ATOM 1329 C CA . LEU B 1 62 ? -7.77 5.164 7.578 1 98.62 62 LEU B CA 1
ATOM 1330 C C . LEU B 1 62 ? -6.758 4.141 8.078 1 98.62 62 LEU B C 1
ATOM 1332 O O . LEU B 1 62 ? -6.789 2.98 7.66 1 98.62 62 LEU B O 1
ATOM 1336 N N . ASN B 1 63 ? -5.773 4.59 8.859 1 98.38 63 ASN B N 1
ATOM 1337 C CA . ASN B 1 63 ? -4.723 3.711 9.359 1 98.38 63 ASN B CA 1
ATOM 1338 C C . ASN B 1 63 ? -4.008 2.986 8.227 1 98.38 63 ASN B C 1
ATOM 1340 O O . ASN B 1 63 ? -3.881 1.762 8.242 1 98.38 63 ASN B O 1
ATOM 1344 N N . ILE B 1 64 ? -3.508 3.74 7.32 1 98.69 64 ILE B N 1
ATOM 1345 C CA . ILE B 1 64 ? -2.883 3.221 6.109 1 98.69 64 ILE B CA 1
ATOM 1346 C C . ILE B 1 64 ? -1.535 2.592 6.453 1 98.69 64 ILE B C 1
ATOM 1348 O O . ILE B 1 64 ? -0.756 3.16 7.223 1 98.69 64 ILE B O 1
ATOM 1352 N N . THR B 1 65 ? -1.29 1.438 5.891 1 98.75 65 THR B N 1
ATOM 1353 C CA . THR B 1 65 ? 0.027 0.81 5.914 1 98.75 65 THR B CA 1
ATOM 1354 C C . THR B 1 65 ? 0.696 0.9 4.547 1 98.75 65 THR B C 1
ATOM 1356 O O . THR B 1 65 ? 0.078 0.592 3.525 1 98.75 65 THR B O 1
ATOM 1359 N N . TYR B 1 66 ? 1.894 1.376 4.52 1 98.75 66 TYR B N 1
ATOM 1360 C CA . TYR B 1 66 ? 2.664 1.361 3.281 1 98.75 66 TYR B CA 1
ATOM 1361 C C . TYR B 1 66 ? 3.125 -0.051 2.941 1 98.75 66 TYR B C 1
ATOM 1363 O O . TYR B 1 66 ? 3.123 -0.935 3.803 1 98.75 66 TYR B O 1
ATOM 1371 N N . PRO B 1 67 ? 3.539 -0.245 1.715 1 98.62 67 PRO B N 1
ATOM 1372 C CA . PRO B 1 67 ? 3.742 -1.627 1.273 1 98.62 67 PRO B CA 1
ATOM 1373 C C . PRO B 1 67 ? 4.953 -2.285 1.929 1 98.62 67 PRO B C 1
ATOM 1375 O O . PRO B 1 67 ? 5.105 -3.508 1.866 1 98.62 67 PRO B O 1
ATOM 1378 N N . ASP B 1 68 ? 5.785 -1.519 2.506 1 98.25 68 ASP B N 1
ATOM 1379 C CA . ASP B 1 68 ? 6.93 -2.092 3.207 1 98.25 68 ASP B CA 1
ATOM 1380 C C . ASP B 1 68 ? 6.586 -2.391 4.664 1 98.25 68 ASP B C 1
ATOM 1382 O O . ASP B 1 68 ? 7.449 -2.803 5.441 1 98.25 68 ASP B O 1
ATOM 1386 N N . GLY B 1 69 ? 5.352 -2.146 5.055 1 98 69 GLY B N 1
ATOM 1387 C CA . GLY B 1 69 ? 4.879 -2.615 6.348 1 98 69 GLY B CA 1
ATOM 1388 C C . GLY B 1 69 ? 4.766 -1.508 7.379 1 98 69 GLY B C 1
ATOM 1389 O O . GLY B 1 69 ? 4.207 -1.713 8.461 1 98 69 GLY B O 1
ATOM 1390 N N . TYR B 1 70 ? 5.254 -0.377 7.078 1 97.94 70 TYR B N 1
ATOM 1391 C CA . TYR B 1 70 ? 5.18 0.724 8.031 1 97.94 70 TYR B CA 1
ATOM 1392 C C . TYR B 1 70 ? 3.865 1.481 7.891 1 97.94 70 TYR B C 1
ATOM 1394 O O . TYR B 1 70 ? 3.393 1.714 6.777 1 97.94 70 TYR B O 1
ATOM 1402 N N . MET B 1 71 ? 3.375 1.91 8.977 1 98 71 MET B N 1
ATOM 1403 C CA . MET B 1 71 ? 2.123 2.664 8.984 1 98 71 MET B CA 1
ATOM 1404 C C . MET B 1 71 ? 2.365 4.125 8.617 1 98 71 MET B C 1
ATOM 1406 O O . MET B 1 71 ? 3.389 4.699 8.992 1 98 71 MET B O 1
ATOM 1410 N N . ALA B 1 72 ? 1.416 4.664 7.895 1 98.38 72 ALA B N 1
ATOM 1411 C CA . ALA B 1 72 ? 1.416 6.109 7.668 1 98.38 72 ALA B CA 1
ATOM 1412 C C . ALA B 1 72 ? 1.082 6.867 8.945 1 98.38 72 ALA B C 1
ATOM 1414 O O . ALA B 1 72 ? 0.126 6.527 9.648 1 98.38 72 ALA B O 1
ATOM 1415 N N . ILE B 1 73 ? 1.835 7.852 9.234 1 98.06 73 ILE B N 1
ATOM 1416 C CA . ILE B 1 73 ? 1.595 8.703 10.391 1 98.06 73 ILE B CA 1
ATOM 1417 C C . ILE B 1 73 ? 1.309 10.133 9.938 1 98.06 73 ILE B C 1
ATOM 1419 O O . ILE B 1 73 ? 2.225 10.859 9.547 1 98.06 73 ILE B O 1
ATOM 1423 N N . PHE B 1 74 ? 0.109 10.461 9.992 1 97.94 74 PHE B N 1
ATOM 1424 C CA . PHE B 1 74 ? -0.332 11.805 9.641 1 97.94 74 PHE B CA 1
ATOM 1425 C C . PHE B 1 74 ? -0.761 12.578 10.891 1 97.94 74 PHE B C 1
ATOM 1427 O O . PHE B 1 74 ? -1.418 12.023 11.773 1 97.94 74 PHE B O 1
ATOM 1434 N N . LYS B 1 75 ? -0.384 13.773 10.914 1 97.19 75 LYS B N 1
ATOM 1435 C CA . LYS B 1 75 ? -0.774 14.648 12.023 1 97.19 75 LYS B CA 1
ATOM 1436 C C . LYS B 1 75 ? -1.173 16.031 11.516 1 97.19 75 LYS B C 1
ATOM 1438 O O . LYS B 1 75 ? -0.54 16.562 10.609 1 97.19 75 LYS B O 1
ATOM 1443 N N . THR B 1 76 ? -2.074 16.594 12.141 1 96.19 76 THR B N 1
ATOM 1444 C CA . THR B 1 76 ? -2.479 17.953 11.805 1 96.19 76 THR B CA 1
ATOM 1445 C C . THR B 1 76 ? -1.505 18.969 12.406 1 96.19 76 THR B C 1
ATOM 1447 O O . THR B 1 76 ? -0.691 18.625 13.266 1 96.19 76 THR B O 1
ATOM 1450 N N . ASP B 1 77 ? -1.675 20.188 11.961 1 91.19 77 ASP B N 1
ATOM 1451 C CA . ASP B 1 77 ? -0.872 21.281 12.508 1 91.19 77 ASP B CA 1
ATOM 1452 C C . ASP B 1 77 ? -1.036 21.375 14.016 1 91.19 77 ASP B C 1
ATOM 1454 O O . ASP B 1 77 ? -0.053 21.547 14.742 1 91.19 77 ASP B O 1
ATOM 1458 N N . GLU B 1 78 ? -2.219 21.344 14.391 1 87.88 78 GLU B N 1
ATOM 1459 C CA . GLU B 1 78 ? -2.523 21.469 15.812 1 87.88 78 GLU B CA 1
ATOM 1460 C C . GLU B 1 78 ? -1.826 20.391 16.625 1 87.88 78 GLU B C 1
ATOM 1462 O O . GLU B 1 78 ? -1.264 20.656 17.688 1 87.88 78 GLU B O 1
ATOM 1467 N N . THR B 1 79 ? -1.801 19.234 16.156 1 89.94 79 THR B N 1
ATOM 1468 C CA . THR B 1 79 ? -1.19 18.109 16.859 1 89.94 79 THR B CA 1
ATOM 1469 C C . THR B 1 79 ? 0.329 18.25 16.875 1 89.94 79 THR B C 1
ATOM 1471 O O . THR B 1 79 ? 0.968 17.969 17.891 1 89.94 79 THR B O 1
ATOM 1474 N N . VAL B 1 80 ? 0.855 18.672 15.797 1 89.94 80 VAL B N 1
ATOM 1475 C CA . VAL B 1 80 ? 2.303 18.828 15.695 1 89.94 80 VAL B CA 1
ATOM 1476 C C . VAL B 1 80 ? 2.766 19.906 16.672 1 89.94 80 VAL B C 1
ATOM 1478 O O . VAL B 1 80 ? 3.76 19.734 17.375 1 89.94 80 VAL B O 1
ATOM 1481 N N . GLN B 1 81 ? 2.008 20.953 16.688 1 89.38 81 GLN B N 1
ATOM 1482 C CA . GLN B 1 81 ? 2.348 22.031 17.609 1 89.38 81 GLN B CA 1
ATOM 1483 C C . GLN B 1 81 ? 2.285 21.547 19.062 1 89.38 81 GLN B C 1
ATOM 1485 O O . GLN B 1 81 ? 3.156 21.891 19.875 1 89.38 81 GLN B O 1
ATOM 1490 N N . HIS B 1 82 ? 1.305 20.812 19.375 1 89.31 82 HIS B N 1
ATOM 1491 C CA . HIS B 1 82 ? 1.174 20.281 20.719 1 89.31 82 HIS B CA 1
ATOM 1492 C C . HIS B 1 82 ? 2.354 19.375 21.078 1 89.31 82 HIS B C 1
ATOM 1494 O O . HIS B 1 82 ? 2.869 19.438 22.203 1 89.31 82 HIS B O 1
ATOM 1500 N N . ILE B 1 83 ? 2.811 18.594 20.156 1 87.94 83 ILE B N 1
ATOM 1501 C CA . ILE B 1 83 ? 3.945 17.703 20.359 1 87.94 83 ILE B CA 1
ATOM 1502 C C . ILE B 1 83 ? 5.215 18.531 20.578 1 87.94 83 ILE B C 1
ATOM 1504 O O . ILE B 1 83 ? 5.996 18.234 21.484 1 87.94 83 ILE B O 1
ATOM 1508 N N . MET B 1 84 ? 5.363 19.5 19.875 1 89.12 84 MET B N 1
ATOM 1509 C CA . MET B 1 84 ? 6.539 20.359 20 1 89.12 84 MET B CA 1
ATOM 1510 C C . MET B 1 84 ? 6.539 21.078 21.328 1 89.12 84 MET B C 1
ATOM 1512 O O . MET B 1 84 ? 7.582 21.188 21.984 1 89.12 84 MET B O 1
ATOM 1516 N N . ASP B 1 85 ? 5.383 21.562 21.766 1 89.81 85 ASP B N 1
ATOM 1517 C CA . ASP B 1 85 ? 5.258 22.266 23.031 1 89.81 85 ASP B CA 1
ATOM 1518 C C . ASP B 1 85 ? 5.57 21.344 24.203 1 89.81 85 ASP B C 1
ATOM 1520 O O . ASP B 1 85 ? 6.246 21.734 25.156 1 89.81 85 ASP B O 1
ATOM 1524 N N . GLU B 1 86 ? 5.102 20.125 24.062 1 87.06 86 GLU B N 1
ATOM 1525 C CA . GLU B 1 86 ? 5.348 19.156 25.125 1 87.06 86 GLU B CA 1
ATOM 1526 C C . GLU B 1 86 ? 6.824 18.781 25.203 1 87.06 86 GLU B C 1
ATOM 1528 O O . GLU B 1 86 ? 7.379 18.656 26.297 1 87.06 86 GLU B O 1
ATOM 1533 N N . GLU B 1 87 ? 7.387 18.656 24.062 1 86.25 87 GLU B N 1
ATOM 1534 C CA . GLU B 1 87 ? 8.812 18.328 24.031 1 86.25 87 GLU B CA 1
ATOM 1535 C C . GLU B 1 87 ? 9.648 19.469 24.625 1 86.25 87 GLU B C 1
ATOM 1537 O O . GLU B 1 87 ? 10.602 19.219 25.359 1 86.25 87 GLU B O 1
ATOM 1542 N N . GLU B 1 88 ? 9.281 20.609 24.281 1 86.44 88 GLU B N 1
ATOM 1543 C CA . GLU B 1 88 ? 9.984 21.766 24.828 1 86.44 88 GLU B CA 1
ATOM 1544 C C . GLU B 1 88 ? 9.82 21.844 26.344 1 86.44 88 GLU B C 1
ATOM 1546 O O . GLU B 1 88 ? 10.781 22.125 27.078 1 86.44 88 GLU B O 1
ATOM 1551 N N . ARG B 1 89 ? 8.688 21.562 26.797 1 87.44 89 ARG B N 1
ATOM 1552 C CA . ARG B 1 89 ? 8.422 21.578 28.234 1 87.44 89 ARG B CA 1
ATOM 1553 C C . ARG B 1 89 ? 9.227 20.484 28.938 1 87.44 89 ARG B C 1
ATOM 1555 O O . ARG B 1 89 ? 9.773 20.719 30.016 1 87.44 89 ARG B O 1
ATOM 1562 N N . PHE B 1 90 ? 9.305 19.422 28.328 1 86.88 90 PHE B N 1
ATOM 1563 C CA . PHE B 1 90 ? 10.047 18.297 28.891 1 86.88 90 PHE B CA 1
ATOM 1564 C C . PHE B 1 90 ? 11.539 18.609 28.953 1 86.88 90 PHE B C 1
ATOM 1566 O O . PHE B 1 90 ? 12.195 18.344 29.969 1 86.88 90 PHE B O 1
ATOM 1573 N N . GLN B 1 91 ? 12.008 19.141 27.906 1 86.06 91 GLN B N 1
ATOM 1574 C CA . GLN B 1 91 ? 13.422 19.5 27.859 1 86.06 91 GLN B CA 1
ATOM 1575 C C . GLN B 1 91 ? 13.742 20.562 28.906 1 86.06 91 GLN B C 1
ATOM 1577 O O . GLN B 1 91 ? 14.797 20.516 29.547 1 86.06 91 GLN B O 1
ATOM 1582 N N . GLN B 1 92 ? 12.859 21.438 29.125 1 87.19 92 GLN B N 1
ATOM 1583 C CA . GLN B 1 92 ? 13.047 22.484 30.109 1 87.19 92 GLN B CA 1
ATOM 1584 C C . GLN B 1 92 ? 13.031 21.906 31.531 1 87.19 92 GLN B C 1
ATOM 1586 O O . GLN B 1 92 ? 13.828 22.312 32.375 1 87.19 92 GLN B O 1
ATOM 1591 N N . GLN B 1 93 ? 12.18 20.953 31.703 1 83.38 93 GLN B N 1
ATOM 1592 C CA . GLN B 1 93 ? 12.094 20.312 33 1 83.38 93 GLN B CA 1
ATOM 1593 C C . GLN B 1 93 ? 13.352 19.516 33.312 1 83.38 93 GLN B C 1
ATOM 1595 O O . GLN B 1 93 ? 13.836 19.516 34.469 1 83.38 93 GLN B O 1
ATOM 1600 N N . LEU B 1 94 ? 13.914 18.938 32.375 1 83.81 94 LEU B N 1
ATOM 1601 C CA . LEU B 1 94 ? 15.156 18.188 32.531 1 83.81 94 LEU B CA 1
ATOM 1602 C C . LEU B 1 94 ? 16.312 19.109 32.844 1 83.81 94 LEU B C 1
ATOM 1604 O O . LEU B 1 94 ? 17.219 18.766 33.625 1 83.81 94 LEU B O 1
ATOM 1608 N N . THR B 1 95 ? 16.297 20.219 32.312 1 82.94 95 THR B N 1
ATOM 1609 C CA . THR B 1 95 ? 17.344 21.219 32.531 1 82.94 95 THR B CA 1
ATOM 1610 C C . THR B 1 95 ? 17.234 21.797 33.938 1 82.94 95 THR B C 1
ATOM 1612 O O . THR B 1 95 ? 18.25 22.062 34.562 1 82.94 95 THR B O 1
ATOM 1615 N N . TRP B 1 96 ? 16.016 21.938 34.406 1 80.19 96 TRP B N 1
ATOM 1616 C CA . TRP B 1 96 ? 15.844 22.516 35.719 1 80.19 96 TRP B CA 1
ATOM 1617 C C . TRP B 1 96 ? 16.203 21.5 36.812 1 80.19 96 TRP B C 1
ATOM 1619 O O . TRP B 1 96 ? 16.797 21.875 37.812 1 80.19 96 TRP B O 1
ATOM 1629 N N . ASP B 1 97 ? 15.898 20.266 36.531 1 74.19 97 ASP B N 1
ATOM 1630 C CA . ASP B 1 97 ? 16.203 19.25 37.531 1 74.19 97 ASP B CA 1
ATOM 1631 C C . ASP B 1 97 ? 17.703 19 37.656 1 74.19 97 ASP B C 1
ATOM 1633 O O . ASP B 1 97 ? 18.203 18.531 38.688 1 74.19 97 ASP B O 1
ATOM 1637 N N . ASP B 1 98 ? 18.438 19.219 36.656 1 68.5 98 ASP B N 1
ATOM 1638 C CA . ASP B 1 98 ? 19.891 19.031 36.688 1 68.5 98 ASP B CA 1
ATOM 1639 C C . ASP B 1 98 ? 20.578 20.203 37.406 1 68.5 98 ASP B C 1
ATOM 1641 O O . ASP B 1 98 ? 21.75 20.109 37.781 1 68.5 98 ASP B O 1
ATOM 1645 N N . ASP B 1 99 ? 19.922 21.328 37.531 1 54.91 99 ASP B N 1
ATOM 1646 C CA . ASP B 1 99 ? 20.578 22.328 38.375 1 54.91 99 ASP B CA 1
ATOM 1647 C C . ASP B 1 99 ? 20.281 22.078 39.844 1 54.91 99 ASP B C 1
ATOM 1649 O O . ASP B 1 99 ? 19.125 21.844 40.219 1 54.91 99 ASP B O 1
#

Organism: NCBI:txid307454

Nearest PDB structures (foldseek):
  2lmi-assembly1_A  TM=3.893E-01  e=1.701E-01  Homo sapiens
  6u45-assembly2_B  TM=4.72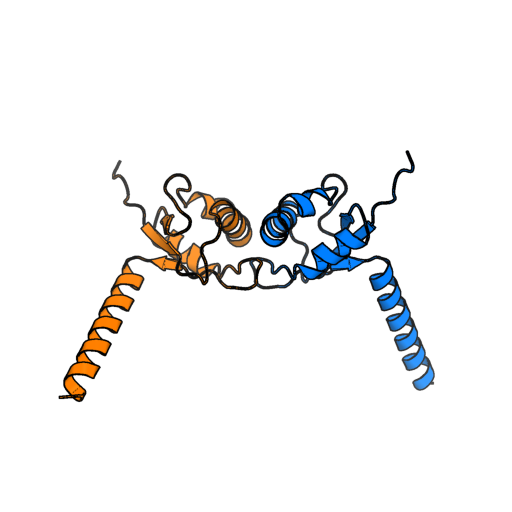2E-01  e=7.198E+00  Candidatus Methanoperedens nitratireducens
  5gan-assembly1_C  TM=4.973E-01  e=7.198E+00  Saccharomyces cerevisiae
  5lj5-assembly1_C  TM=4.349E-01  e=8.209E+00  Saccharomyces cerevisiae
  2lmi-assembly1_A  TM=3.896E-01  e=1.596E-01  Homo sapiens

pLDDT: mean 92.87, std 11.2, range [42.47, 98.88]

Solvent-accessible surface area (backbone atoms only — not comparable to full-atom values): 10884 Å² total; per-residue (Å²): 126,83,77,74,70,60,33,54,32,36,46,67,32,94,62,83,53,62,51,68,57,55,50,51,48,40,31,69,74,59,28,66,73,55,42,65,40,40,43,69,85,77,29,48,52,53,34,40,33,19,61,35,67,69,56,45,51,51,58,51,68,56,56,41,20,40,41,86,62,50,55,61,36,61,37,40,60,68,54,50,50,52,52,52,53,49,50,50,50,50,54,51,50,56,56,54,69,72,98,127,81,80,72,69,61,31,53,33,35,46,67,31,94,62,82,53,60,49,68,56,55,50,52,49,40,31,69,73,57,29,67,73,55,42,64,40,40,44,68,86,79,30,50,53,53,33,41,31,18,61,34,67,68,59,45,50,51,59,52,68,56,57,42,21,40,40,84,64,50,54,60,37,60,39,40,60,70,55,50,52,50,52,51,52,50,50,51,51,50,53,51,50,55,55,53,68,72,99

Radius of gyration: 23.12 Å; Cα contacts (8 Å, |Δi|>4): 284; chains: 2; bounding box: 37×79×69 Å

Foldseek 3Di:
DPPQFWWKKFWPWPDQDFLVQLLVQCCVLVNPVLSVQWDSVPDGSGIITGRDPVSSVSSQVSQTADPVGTTTDIDTPVRVVVVVVVVVVVVVVVVVVVD/DPPQFWWKKFWPWPDQDFLVQLLVQCCVLVNPVLSVQWDSVPDGSGIITGRDPVSSVSSQVSQTADPVGTTTDIDTPVVVVVVVVVVVVVVVVVVVVVD

Sequence (198 aa):
MSSKKLVKLHNLSYKLYPLWLTKDLVLYMGGVKLCDKVDWHKSTRRCLYVKSMADAEKIIDLNITYPDGYMAIFKTDETVQHIMDEEERFQQQLTWDDDMSSKKLVKLHNLSYKLYPLWLTKDLVLYMGGVKLCDKVDWHKSTRRCLYVKSMADAEKIIDLNITYPDGYMAIFKTDETVQHIMDEEERFQQQLTWDDD